Protein AF-A0A6M8WAL2-F1 (afdb_monomer_lite)

Secondary structure (DSSP, 8-state):
-EEEPTTS-EEEGGGTTTTT--PPPPSS--SS-EEEEPPPPBPGGGGG---BTTB---HHHHHTTB-HHHHHHHHHHHHHTTPEEEESSGGGTHHHHHHHHHHHHHHHHHHH--TT-EEEEE-STTSS---SHHHHHHHHHHHHHHHHHTTPEEEE---HHHHHTT--HHHHHHHHHHHHHHS-S-EEEEEE-TTT-GGGTT-S-TTHHHHHHHH-TTTEEEEEEESS-HHHHHHHHHHHHTTT-EEEE--TTTHHHHHS-EEEEEEEETTEEEEEEE--EEEESHHHHTHHHHHHH------

Sequence (303 aa):
MPFTLPDGSTVDLAAGAVWSSRSVLPAGDPVRLVYAAAHIVMAESYRGVVHAPAHPGSPDEIAKHIDWDRTMRFREHLIAHGFGIAEAMDTAQRYEIGWPIARELIERCGRLSPPMGFVAGAGTDQLAAVTSSSDIVDAMAEQCAVIRAAGGWPMLLAQPWLSVNQHDAETYVDVYTRVIRQAEGPLFIHWLGPMFLPALEGYFPGDSFERIMAFDPGKVRGCKLSMLDAELERRIRRDLASREQIMLTGDDFHFGSLMEGEATGTTMIDGRAAAVGDLSHGLLGVFDGIAVPAARARGPRRG

Foldseek 3Di:
DWDQAQVRDTDDPVVVVLVPDDDDQADDDFLFQAAAEAEWDFAPVCPPPPADPVRNDDLVVRVVGTPVVVSLVLCVVLLSLVHAYAACDVNHVNVRNADVVSLVRLLSSLVVVRVSAYEYEQFQRPDPDDDDLVSGLVRSQVVLVSNVVSVHEYEYEDYLVCQLVPHDLVSLLVSLVSNLVRHAAQYEYEDADCVSPVSCVCPNPDCSVVSSCPVCCVRHQEYEYHPLDLVVQLVVLASSLVSNHAYAYANPPCQVVQQPFDFPDWDAGPNDIHGRDSHHHHYYNVCSVSVSSVSRNSHHDPD

Radius of gyration: 19.12 Å; chains: 1; bounding box: 42×52×43 Å

Structure (mmCIF, N/CA/C/O backbone):
data_AF-A0A6M8WAL2-F1
#
_entry.id   AF-A0A6M8WAL2-F1
#
loop_
_atom_site.group_PDB
_atom_site.id
_atom_site.type_symbol
_atom_site.label_atom_id
_atom_site.label_alt_id
_atom_site.label_comp_id
_atom_site.label_asym_id
_atom_site.label_entity_id
_atom_site.label_seq_id
_atom_site.pdbx_PDB_ins_code
_atom_site.Cartn_x
_atom_site.Cartn_y
_atom_site.Cartn_z
_atom_site.occupancy
_atom_site.B_iso_or_equiv
_atom_site.auth_seq_id
_atom_site.auth_comp_id
_atom_site.auth_asym_id
_atom_site.auth_atom_id
_atom_site.pdbx_PDB_model_num
ATOM 1 N N . MET A 1 1 ? 13.101 -28.570 17.974 1.00 56.31 1 MET A N 1
ATOM 2 C CA . MET A 1 1 ? 11.942 -28.911 18.828 1.00 56.31 1 MET A CA 1
ATOM 3 C C . MET A 1 1 ? 10.710 -28.852 17.947 1.00 56.31 1 MET A C 1
ATOM 5 O O . MET A 1 1 ? 10.587 -27.872 17.220 1.00 56.31 1 MET A O 1
ATOM 9 N N . PRO A 1 2 ? 9.857 -29.884 17.955 1.00 67.44 2 PRO A N 1
ATOM 10 C CA . PRO A 1 2 ? 8.646 -29.898 17.147 1.00 67.44 2 PRO A CA 1
ATOM 11 C C . PRO A 1 2 ? 7.624 -28.881 17.688 1.00 67.44 2 PRO A C 1
ATOM 13 O O . PRO A 1 2 ? 7.325 -28.873 18.880 1.00 67.44 2 PRO A O 1
ATOM 16 N N . PHE A 1 3 ? 7.107 -28.014 16.817 1.00 68.31 3 PHE A N 1
ATOM 17 C CA . PHE A 1 3 ? 6.054 -27.037 17.114 1.00 68.31 3 PHE A CA 1
ATOM 18 C C . PHE A 1 3 ? 4.701 -27.585 16.676 1.00 68.31 3 PHE A C 1
ATOM 20 O O . PHE A 1 3 ? 4.590 -28.125 15.580 1.00 68.31 3 PHE A O 1
ATOM 27 N N . THR A 1 4 ? 3.667 -27.436 17.502 1.00 73.44 4 THR A N 1
ATOM 28 C CA . THR A 1 4 ? 2.304 -27.846 17.127 1.00 73.44 4 THR A CA 1
ATOM 29 C C . THR A 1 4 ? 1.568 -26.663 16.507 1.00 73.44 4 THR A C 1
ATOM 31 O O . THR A 1 4 ? 1.432 -25.618 17.142 1.00 73.44 4 THR A O 1
ATOM 34 N N . LEU A 1 5 ? 1.122 -26.823 15.264 1.00 66.12 5 LEU A N 1
ATOM 35 C CA . LEU A 1 5 ? 0.339 -25.845 14.519 1.00 66.12 5 LEU A CA 1
ATOM 36 C C . LEU A 1 5 ? -1.130 -25.829 14.982 1.00 66.12 5 LEU A C 1
ATOM 38 O O . LEU A 1 5 ? -1.589 -26.774 15.629 1.00 66.12 5 LEU A O 1
ATOM 42 N N . PRO A 1 6 ? -1.904 -24.777 14.648 1.00 57.34 6 PRO A N 1
ATOM 43 C CA . PRO A 1 6 ? -3.311 -24.685 15.042 1.00 57.34 6 PRO A CA 1
ATOM 44 C C . PRO A 1 6 ? -4.220 -25.801 14.503 1.00 57.34 6 PRO A C 1
ATOM 46 O O . PRO A 1 6 ? -5.278 -26.036 15.077 1.00 57.34 6 PRO A O 1
ATOM 49 N N . ASP A 1 7 ? -3.826 -26.481 13.424 1.00 60.66 7 ASP A N 1
ATOM 50 C CA . ASP A 1 7 ? -4.522 -27.650 12.867 1.00 60.66 7 ASP A CA 1
ATOM 51 C C . ASP A 1 7 ? -4.158 -28.973 13.578 1.00 60.66 7 ASP A C 1
ATOM 53 O O . ASP A 1 7 ? -4.627 -30.042 13.190 1.00 60.66 7 ASP A O 1
ATOM 57 N N . GLY A 1 8 ? -3.320 -28.914 14.620 1.00 66.75 8 GLY A N 1
ATOM 58 C CA . GLY A 1 8 ? -2.831 -30.068 15.374 1.00 66.75 8 GLY A CA 1
ATOM 59 C C . GLY A 1 8 ? -1.641 -30.783 14.729 1.00 66.75 8 GLY A C 1
ATOM 60 O O . GLY A 1 8 ? -1.085 -31.699 15.338 1.00 66.75 8 GLY A O 1
ATOM 61 N N . SER A 1 9 ? -1.209 -30.376 13.532 1.00 68.25 9 SER A N 1
ATOM 62 C CA . SER A 1 9 ? -0.015 -30.934 12.900 1.00 68.25 9 SER A CA 1
ATOM 63 C C . SER A 1 9 ? 1.256 -30.471 13.614 1.00 68.25 9 SER A C 1
ATOM 65 O O . SER A 1 9 ? 1.308 -29.397 14.213 1.00 68.25 9 SER A O 1
ATOM 67 N N . THR A 1 10 ? 2.301 -31.298 13.590 1.00 67.88 10 THR A N 1
ATOM 68 C CA . THR A 1 10 ? 3.583 -30.978 14.229 1.00 67.88 10 THR A CA 1
ATOM 69 C C . THR A 1 10 ? 4.649 -30.694 13.179 1.00 67.88 10 THR A C 1
ATOM 71 O O . THR A 1 10 ? 4.837 -31.462 12.238 1.00 67.88 10 THR A O 1
ATOM 74 N N . VAL A 1 11 ? 5.363 -29.586 13.347 1.00 66.31 11 VAL A N 1
ATOM 75 C CA . VAL A 1 11 ? 6.418 -29.124 12.448 1.00 66.31 11 VAL A CA 1
ATOM 76 C C . VAL A 1 11 ? 7.753 -29.165 13.172 1.00 66.31 11 VAL A C 1
ATOM 78 O O . VAL A 1 11 ? 7.943 -28.479 14.173 1.00 66.31 11 VAL A O 1
ATOM 81 N N . ASP A 1 12 ? 8.704 -29.928 12.639 1.00 67.31 12 ASP A N 1
ATOM 82 C CA . ASP A 1 12 ? 10.098 -29.845 13.067 1.00 67.31 12 ASP A CA 1
ATOM 83 C C . ASP A 1 12 ? 10.868 -28.867 12.175 1.00 67.31 12 ASP A C 1
ATOM 85 O O . ASP A 1 12 ? 11.162 -29.148 11.009 1.00 67.31 12 ASP A O 1
ATOM 89 N N . LEU A 1 13 ? 11.200 -27.705 12.742 1.00 61.06 13 LEU A N 1
ATOM 90 C CA . LEU A 1 13 ? 11.969 -26.667 12.056 1.00 61.06 13 LEU A CA 1
ATOM 91 C C . LEU A 1 13 ? 13.379 -27.146 11.668 1.00 61.06 13 LEU A C 1
ATOM 93 O O . LEU A 1 13 ? 13.933 -26.645 10.693 1.00 61.06 13 LEU A O 1
ATOM 97 N N . ALA A 1 14 ? 13.944 -28.133 12.375 1.00 59.72 14 ALA A N 1
ATOM 98 C CA . ALA A 1 14 ? 15.280 -28.659 12.084 1.00 59.72 14 ALA A CA 1
ATOM 99 C C . ALA A 1 14 ? 15.316 -29.573 10.846 1.00 59.72 14 ALA A C 1
ATOM 101 O O . ALA A 1 14 ? 16.370 -29.744 10.239 1.00 59.72 14 ALA A O 1
ATOM 102 N N . ALA A 1 15 ? 14.173 -30.140 10.448 1.00 58.19 15 ALA A N 1
ATOM 103 C CA . ALA A 1 15 ? 14.087 -31.101 9.349 1.00 58.19 15 ALA A CA 1
ATOM 104 C C . ALA A 1 15 ? 13.765 -30.457 7.985 1.00 58.19 15 ALA A C 1
ATOM 106 O O . ALA A 1 15 ? 13.621 -31.167 6.992 1.00 58.19 15 ALA A O 1
ATOM 107 N N . GLY A 1 16 ? 13.576 -29.130 7.919 1.00 53.22 16 GLY A N 1
ATOM 108 C CA . GLY A 1 16 ? 13.172 -28.429 6.689 1.00 53.22 16 GLY A CA 1
ATOM 109 C C . GLY A 1 16 ? 11.767 -28.793 6.176 1.00 53.22 16 GLY A C 1
ATOM 110 O O . GLY A 1 16 ? 11.359 -28.339 5.108 1.00 53.22 16 GLY A O 1
ATOM 111 N N . ALA A 1 17 ? 10.997 -29.574 6.942 1.00 54.62 17 ALA A N 1
ATOM 112 C CA . ALA A 1 17 ? 9.702 -30.144 6.557 1.00 54.62 17 ALA A CA 1
ATOM 113 C C . ALA A 1 17 ? 8.594 -29.099 6.304 1.00 54.62 17 ALA A C 1
ATOM 115 O O . ALA A 1 17 ? 7.537 -29.412 5.750 1.00 54.62 17 ALA A O 1
ATOM 116 N N . VAL A 1 18 ? 8.819 -27.842 6.698 1.00 54.81 18 VAL A N 1
ATOM 117 C CA . VAL A 1 18 ? 7.867 -26.745 6.464 1.00 54.81 18 VAL A CA 1
ATOM 118 C C . VAL A 1 18 ? 7.781 -26.355 4.990 1.00 54.81 18 VAL A C 1
ATOM 120 O O . VAL A 1 18 ? 6.745 -25.870 4.552 1.00 54.81 18 VAL A O 1
ATOM 123 N N . TRP A 1 19 ? 8.842 -26.606 4.219 1.00 52.16 19 TRP A N 1
ATOM 124 C CA . TRP A 1 19 ? 8.962 -26.166 2.827 1.00 52.16 19 TRP A CA 1
ATOM 125 C C . TRP A 1 19 ? 8.425 -27.179 1.807 1.00 52.16 19 TRP A C 1
ATOM 127 O O . TRP A 1 19 ? 8.185 -26.815 0.660 1.00 52.16 19 TRP A O 1
ATOM 137 N N . SER A 1 20 ? 8.243 -28.448 2.192 1.00 48.44 20 SER A N 1
ATOM 138 C CA . SER A 1 20 ? 8.079 -29.560 1.242 1.00 48.44 20 SER A CA 1
ATOM 139 C C . SER A 1 20 ? 6.672 -30.152 1.133 1.00 48.44 20 SER A C 1
ATOM 141 O O . SER A 1 20 ? 6.436 -30.943 0.220 1.00 48.44 20 SER A O 1
ATOM 143 N N . SER A 1 21 ? 5.718 -29.791 2.000 1.00 47.91 21 SER A N 1
ATOM 144 C CA . SER A 1 21 ? 4.347 -30.329 1.908 1.00 47.91 21 SER A CA 1
ATOM 145 C C . SER A 1 21 ? 3.313 -29.306 1.421 1.00 47.91 21 SER A C 1
ATOM 147 O O . SER A 1 21 ? 3.231 -28.177 1.903 1.00 47.91 21 SER A O 1
ATOM 149 N N . ARG A 1 22 ? 2.484 -29.716 0.454 1.00 46.69 22 ARG A N 1
ATOM 150 C CA . ARG A 1 22 ? 1.235 -29.021 0.120 1.00 46.69 22 ARG A CA 1
ATOM 151 C C . ARG A 1 22 ? 0.294 -29.181 1.313 1.00 46.69 22 ARG A C 1
ATOM 153 O O . ARG A 1 22 ? -0.212 -30.276 1.540 1.00 46.69 22 ARG A O 1
ATOM 160 N N . SER A 1 23 ? 0.116 -28.133 2.108 1.00 52.41 23 SER A N 1
ATOM 161 C CA . SER A 1 23 ? -0.846 -28.151 3.210 1.00 52.41 23 SER A CA 1
ATOM 162 C C . SER A 1 23 ? -2.261 -27.994 2.667 1.00 52.41 23 SER A C 1
ATOM 164 O O . SER A 1 23 ? -2.519 -27.126 1.835 1.00 52.41 23 SER A O 1
ATOM 166 N N . VAL A 1 24 ? -3.184 -28.808 3.174 1.00 53.44 24 VAL A N 1
ATOM 167 C CA . VAL A 1 24 ? -4.613 -28.493 3.124 1.00 53.44 24 VAL A CA 1
ATOM 168 C C . VAL A 1 24 ? -4.798 -27.277 4.028 1.00 53.44 24 VAL A C 1
ATOM 170 O O . VAL A 1 24 ? -4.471 -27.350 5.210 1.00 53.44 24 VAL A O 1
ATOM 173 N N . LEU A 1 25 ? -5.231 -26.143 3.471 1.00 54.59 25 LEU A N 1
ATOM 174 C CA . LEU A 1 25 ? -5.531 -24.964 4.283 1.00 54.59 25 LEU A CA 1
ATOM 175 C C . LEU A 1 25 ? -6.631 -25.331 5.294 1.00 54.59 25 LEU A C 1
ATOM 177 O O . LEU A 1 25 ? -7.598 -25.997 4.906 1.00 54.59 25 LEU A O 1
ATOM 181 N N . PRO A 1 26 ? -6.505 -24.942 6.573 1.00 52.78 26 PRO A N 1
ATOM 182 C CA . PRO A 1 26 ? -7.540 -25.221 7.557 1.00 52.78 26 PRO A CA 1
ATOM 183 C C . PRO A 1 26 ? -8.881 -24.613 7.125 1.00 52.78 26 PRO A C 1
ATOM 185 O O . PRO A 1 26 ? -8.939 -23.504 6.598 1.00 52.78 26 PRO A O 1
ATOM 188 N N . ALA A 1 27 ? -9.966 -25.361 7.335 1.00 46.62 27 ALA A N 1
ATOM 189 C CA . ALA A 1 27 ? -11.308 -24.942 6.944 1.00 46.62 27 ALA A CA 1
ATOM 190 C C . ALA A 1 27 ? -11.842 -23.815 7.852 1.00 46.62 27 ALA A C 1
ATOM 192 O O . ALA A 1 27 ? -11.761 -23.911 9.077 1.00 46.62 27 ALA A O 1
ATOM 193 N N . GLY A 1 28 ? -12.437 -22.783 7.245 1.00 51.75 28 GLY A N 1
ATOM 194 C CA . GLY A 1 28 ? -13.114 -21.669 7.921 1.00 51.75 28 GLY A CA 1
ATOM 195 C C . GLY A 1 28 ? -12.685 -20.298 7.390 1.00 51.75 28 GLY A C 1
ATOM 196 O O . GLY A 1 28 ? -11.583 -20.150 6.865 1.00 51.75 28 GLY A O 1
ATOM 197 N N . ASP A 1 29 ? -13.545 -19.287 7.535 1.00 53.56 29 ASP A N 1
ATOM 198 C CA . ASP A 1 29 ? -13.201 -17.917 7.145 1.00 53.56 29 ASP A CA 1
ATOM 199 C C . ASP A 1 29 ? -12.140 -17.350 8.103 1.00 53.56 29 ASP A C 1
ATOM 201 O O . ASP A 1 29 ? -12.375 -17.280 9.320 1.00 53.56 29 ASP A O 1
ATOM 205 N N . PRO A 1 30 ? -10.962 -16.935 7.608 1.00 57.47 30 PRO A N 1
ATOM 206 C CA . PRO A 1 30 ? -9.944 -16.355 8.465 1.00 57.47 30 PRO A CA 1
ATOM 207 C C . PRO A 1 30 ? -10.435 -15.005 8.996 1.00 57.47 30 PRO A C 1
ATOM 209 O O . PRO A 1 30 ? -10.700 -14.080 8.237 1.00 57.47 30 PRO A O 1
ATOM 212 N N . VAL A 1 31 ? -10.473 -14.842 10.321 1.00 69.50 31 VAL A N 1
ATOM 213 C CA . VAL A 1 31 ? -10.830 -13.550 10.953 1.00 69.50 31 VAL A CA 1
ATOM 214 C C . VAL A 1 31 ? -9.735 -12.487 10.750 1.00 69.50 31 VAL A C 1
ATOM 216 O O . VAL A 1 31 ? -9.904 -11.316 11.093 1.00 69.50 31 VAL A O 1
ATOM 219 N N . ARG A 1 32 ? -8.579 -12.897 10.210 1.00 86.25 32 ARG A N 1
ATOM 220 C CA . ARG A 1 32 ? -7.463 -12.033 9.834 1.00 86.25 32 ARG A CA 1
ATOM 221 C C . ARG A 1 32 ? -7.381 -11.933 8.318 1.00 86.25 32 ARG A C 1
ATOM 223 O O . ARG A 1 32 ? -7.039 -12.907 7.648 1.00 86.25 32 ARG A O 1
ATOM 230 N N . LEU A 1 33 ? -7.593 -10.730 7.805 1.00 92.81 33 LEU A N 1
ATOM 231 C CA . LEU A 1 33 ? -7.066 -10.314 6.509 1.00 92.81 33 LEU A CA 1
ATOM 232 C C . LEU A 1 33 ? -5.532 -10.389 6.529 1.00 92.81 33 LEU A C 1
ATOM 234 O O . LEU A 1 33 ? -4.902 -9.855 7.445 1.00 92.81 33 LEU A O 1
ATOM 238 N N . VAL A 1 34 ? -4.952 -11.098 5.563 1.00 94.44 34 VAL A N 1
ATOM 239 C CA . VAL A 1 34 ? -3.503 -11.287 5.446 1.00 94.44 34 VAL A CA 1
ATOM 240 C C . VAL A 1 34 ? -3.118 -11.197 3.977 1.00 94.44 34 VAL A C 1
ATOM 242 O O . VAL A 1 34 ? -3.470 -12.068 3.182 1.00 94.44 34 VAL A O 1
ATOM 245 N N . TYR A 1 35 ? -2.394 -10.142 3.634 1.00 97.19 35 TYR A N 1
ATOM 246 C CA . TYR A 1 35 ? -1.947 -9.838 2.286 1.00 97.19 35 TYR A CA 1
ATOM 247 C C . TYR A 1 35 ? -0.433 -10.036 2.178 1.00 97.19 35 TYR A C 1
ATOM 249 O O . TYR A 1 35 ? 0.322 -9.583 3.041 1.00 97.19 35 TYR A O 1
ATOM 257 N N . ALA A 1 36 ? 0.012 -10.701 1.118 1.00 97.81 36 ALA A N 1
ATOM 258 C CA . ALA A 1 36 ? 1.426 -10.798 0.774 1.00 97.81 36 ALA A CA 1
ATOM 259 C C . ALA A 1 36 ? 1.769 -9.708 -0.249 1.00 97.81 36 ALA A C 1
ATOM 261 O O . ALA A 1 36 ? 1.118 -9.620 -1.294 1.00 97.81 36 ALA A O 1
ATOM 262 N N . ALA A 1 37 ? 2.758 -8.865 0.054 1.00 97.12 37 ALA A N 1
ATOM 263 C CA . ALA A 1 37 ? 3.276 -7.896 -0.908 1.00 97.12 37 ALA A CA 1
ATOM 264 C C . ALA A 1 37 ? 4.182 -8.618 -1.905 1.00 97.12 37 ALA A C 1
ATOM 266 O O . ALA A 1 37 ? 5.202 -9.161 -1.503 1.00 97.12 37 ALA A O 1
ATOM 267 N N . ALA A 1 38 ? 3.778 -8.671 -3.174 1.00 96.94 38 ALA A N 1
ATOM 268 C CA . ALA A 1 38 ? 4.399 -9.551 -4.163 1.00 96.94 38 ALA A CA 1
ATOM 269 C C . ALA A 1 38 ? 5.461 -8.834 -5.011 1.00 96.94 38 ALA A C 1
ATOM 271 O O . ALA A 1 38 ? 5.208 -7.761 -5.560 1.00 96.94 38 ALA A O 1
ATOM 272 N N . HIS A 1 39 ? 6.621 -9.465 -5.186 1.00 97.56 39 HIS A N 1
ATOM 273 C CA . HIS A 1 39 ? 7.696 -9.023 -6.073 1.00 97.56 39 HIS A CA 1
ATOM 274 C C . HIS A 1 39 ? 7.328 -9.152 -7.561 1.00 97.56 39 HIS A C 1
ATOM 276 O O . HIS A 1 39 ? 6.342 -9.793 -7.933 1.00 97.56 39 HIS A O 1
ATOM 282 N N . ILE A 1 40 ? 8.141 -8.567 -8.443 1.00 97.25 40 ILE A N 1
ATOM 283 C CA . ILE A 1 40 ? 8.084 -8.798 -9.896 1.00 97.25 40 ILE A CA 1
ATOM 284 C C . ILE A 1 40 ? 9.185 -9.763 -10.331 1.00 97.25 40 ILE A C 1
ATOM 286 O O . ILE A 1 40 ? 10.296 -9.731 -9.804 1.00 97.25 40 ILE A O 1
ATOM 290 N N . VAL A 1 41 ? 8.893 -10.624 -11.305 1.00 97.12 41 VAL A N 1
ATOM 291 C CA . VAL A 1 41 ? 9.888 -11.557 -11.840 1.00 97.12 41 VAL A CA 1
ATOM 292 C C . VAL A 1 41 ? 10.475 -10.976 -13.116 1.00 97.12 41 VAL A C 1
ATOM 294 O O . VAL A 1 41 ? 9.760 -10.767 -14.094 1.00 97.12 41 VAL A O 1
ATOM 297 N N . MET A 1 42 ? 11.787 -10.757 -13.122 1.00 96.19 42 MET A N 1
ATOM 298 C CA . MET A 1 42 ? 12.506 -10.340 -14.324 1.00 96.19 42 MET A CA 1
ATOM 299 C C . MET A 1 42 ? 12.787 -11.547 -15.231 1.00 96.19 42 MET A C 1
ATOM 301 O O . MET A 1 42 ? 13.116 -12.641 -14.766 1.00 96.19 42 MET A O 1
ATOM 305 N N . ALA A 1 43 ? 12.658 -11.348 -16.538 1.00 96.56 43 ALA A N 1
ATOM 306 C CA . ALA A 1 43 ? 13.019 -12.303 -17.570 1.00 96.56 43 ALA A CA 1
ATOM 307 C C . ALA A 1 43 ? 14.544 -12.471 -17.660 1.00 96.56 43 ALA A C 1
ATOM 309 O O . ALA A 1 43 ? 15.313 -11.586 -17.288 1.00 96.56 43 ALA A O 1
ATOM 310 N N . GLU A 1 44 ? 14.994 -13.585 -18.244 1.00 94.81 44 GLU A N 1
ATOM 311 C CA . GLU A 1 44 ? 16.428 -13.878 -18.418 1.00 94.81 44 GLU A CA 1
ATOM 312 C C . GLU A 1 44 ? 17.162 -12.783 -19.213 1.00 94.81 44 GLU A C 1
ATOM 314 O O . GLU A 1 44 ? 18.339 -12.514 -18.978 1.00 94.81 44 GLU A O 1
ATOM 319 N N . SER A 1 45 ? 16.450 -12.087 -20.108 1.00 93.50 45 SER A N 1
ATOM 320 C CA . SER A 1 45 ? 16.980 -10.952 -20.872 1.00 93.50 45 SER A CA 1
ATOM 321 C C . SER A 1 45 ? 17.499 -9.811 -19.989 1.00 93.50 45 SER A C 1
ATOM 323 O O . SER A 1 45 ? 18.303 -9.011 -20.459 1.00 93.50 45 SER A O 1
ATOM 325 N N . TYR A 1 46 ? 17.087 -9.745 -18.719 1.00 93.94 46 TYR A N 1
ATOM 326 C CA . TYR A 1 46 ? 17.547 -8.742 -17.765 1.00 93.94 46 TYR A CA 1
ATOM 327 C C . TYR A 1 46 ? 18.979 -8.974 -17.262 1.00 93.94 46 TYR A C 1
ATOM 329 O O . TYR A 1 46 ? 19.631 -8.039 -16.810 1.00 93.94 46 TYR A O 1
ATOM 337 N N . ARG A 1 47 ? 19.514 -10.201 -17.352 1.00 90.88 47 ARG A N 1
ATOM 338 C CA . ARG A 1 47 ? 20.790 -10.589 -16.716 1.00 90.88 47 ARG A CA 1
ATOM 339 C C . ARG A 1 47 ? 22.009 -9.782 -17.190 1.00 90.88 47 ARG A C 1
ATOM 341 O O . ARG A 1 47 ? 23.016 -9.742 -16.489 1.00 90.88 47 ARG A O 1
ATOM 348 N N . GLY A 1 48 ? 21.932 -9.164 -18.369 1.00 86.56 48 GLY A N 1
ATOM 349 C CA . GLY A 1 48 ? 22.976 -8.299 -18.932 1.00 86.56 48 GLY A CA 1
ATOM 350 C C . GLY A 1 48 ? 22.667 -6.800 -18.882 1.00 86.56 48 GLY A C 1
ATOM 351 O O . GLY A 1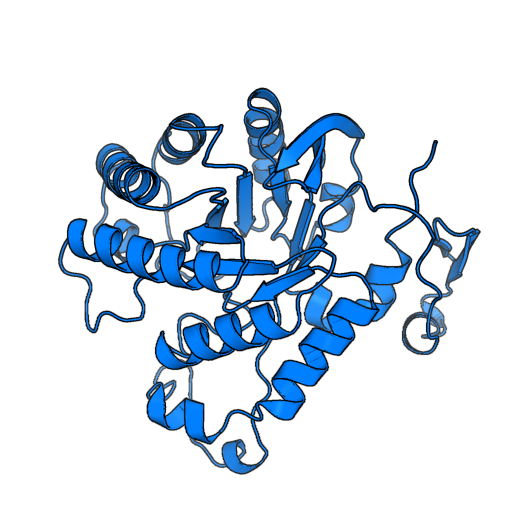 48 ? 23.433 -6.014 -19.435 1.00 86.56 48 GLY A O 1
ATOM 352 N N . VAL A 1 49 ? 21.550 -6.398 -18.273 1.00 90.81 49 VAL A N 1
ATOM 353 C CA . VAL A 1 49 ? 21.121 -4.999 -18.203 1.00 90.81 49 VAL A CA 1
ATOM 354 C C . VAL A 1 49 ? 21.823 -4.308 -17.035 1.00 90.81 49 VAL A C 1
ATOM 356 O O . VAL A 1 49 ? 21.830 -4.806 -15.911 1.00 90.81 49 VAL A O 1
ATOM 359 N N . VAL A 1 50 ? 22.425 -3.147 -17.295 1.00 88.38 50 VAL A N 1
ATOM 360 C CA . VAL A 1 50 ? 23.187 -2.383 -16.296 1.00 88.38 50 VAL A CA 1
ATOM 361 C C . VAL A 1 50 ? 22.268 -1.375 -15.606 1.00 88.38 50 VAL A C 1
ATOM 363 O O . VAL A 1 50 ? 22.383 -0.171 -15.810 1.00 88.38 50 VAL A O 1
ATOM 366 N N . HIS A 1 51 ? 21.329 -1.877 -14.806 1.00 89.75 51 HIS A N 1
ATOM 367 C CA . HIS A 1 51 ? 20.547 -1.051 -13.885 1.00 89.75 51 HIS A CA 1
ATOM 368 C C . HIS A 1 51 ? 21.157 -1.098 -12.480 1.00 89.75 51 HIS A C 1
ATOM 370 O O . HIS A 1 51 ? 21.693 -2.119 -12.046 1.00 89.75 51 HIS A O 1
ATOM 376 N N . ALA A 1 52 ? 21.072 0.014 -11.759 1.00 84.50 52 ALA A N 1
ATOM 377 C CA . ALA A 1 52 ? 21.561 0.161 -10.389 1.00 84.50 52 ALA A CA 1
ATOM 378 C C . ALA A 1 52 ? 20.635 1.104 -9.606 1.00 84.50 52 ALA A C 1
ATOM 380 O O . ALA A 1 52 ? 19.919 1.872 -10.234 1.00 84.50 52 ALA A O 1
ATOM 381 N N . PRO A 1 53 ? 20.675 1.155 -8.262 1.00 79.81 53 PRO A N 1
ATOM 382 C CA . PRO A 1 53 ? 19.827 2.081 -7.500 1.00 79.81 53 PRO A CA 1
ATOM 383 C C . PRO A 1 53 ? 19.946 3.554 -7.934 1.00 79.81 53 PRO A C 1
ATOM 385 O O . PRO A 1 53 ? 18.960 4.276 -7.955 1.00 79.81 53 PRO A O 1
ATOM 388 N N . ALA A 1 54 ? 21.141 3.996 -8.344 1.00 82.25 54 ALA A N 1
ATOM 389 C CA . ALA A 1 54 ? 21.352 5.351 -8.868 1.00 82.25 54 ALA A CA 1
ATOM 390 C C . ALA A 1 54 ? 20.875 5.542 -10.324 1.00 82.25 54 ALA A C 1
ATOM 392 O O . ALA A 1 54 ? 20.721 6.672 -10.775 1.00 82.25 54 ALA A O 1
ATOM 393 N N . HIS A 1 55 ? 20.682 4.448 -11.064 1.00 84.94 55 HIS A N 1
ATOM 394 C CA . HIS A 1 55 ? 20.277 4.421 -12.471 1.00 84.94 55 HIS A CA 1
ATOM 395 C C . HIS A 1 55 ? 19.356 3.208 -12.702 1.00 84.94 55 HIS A C 1
ATOM 397 O O . HIS A 1 55 ? 19.796 2.205 -13.272 1.00 84.94 55 HIS A O 1
ATOM 403 N N . PRO A 1 56 ? 18.110 3.238 -12.195 1.00 84.38 56 PRO A N 1
ATOM 404 C CA . PRO A 1 56 ? 17.239 2.058 -12.175 1.00 84.38 56 PRO A CA 1
ATOM 405 C C . PRO A 1 56 ? 16.706 1.654 -13.559 1.00 84.38 56 PRO A C 1
ATOM 407 O O . PRO A 1 56 ? 16.103 0.591 -13.681 1.00 84.38 56 PRO A O 1
ATOM 410 N N . GLY A 1 57 ? 16.956 2.468 -14.589 1.00 89.69 57 GLY A N 1
ATOM 411 C CA . GLY A 1 57 ? 16.326 2.363 -15.904 1.00 89.69 57 GLY A CA 1
ATOM 412 C C . GLY A 1 57 ? 14.998 3.114 -15.951 1.00 89.69 57 GLY A C 1
ATOM 413 O O . GLY A 1 57 ? 14.389 3.396 -14.921 1.00 89.69 57 GLY A O 1
ATOM 414 N N . SER A 1 58 ? 14.554 3.480 -17.150 1.00 92.12 58 SER A N 1
ATOM 415 C CA . SER A 1 58 ? 13.205 4.022 -17.343 1.00 92.12 58 SER A CA 1
ATOM 416 C C . SER A 1 58 ? 12.143 2.915 -17.224 1.00 92.12 58 SER A C 1
ATOM 418 O O . SER A 1 58 ? 12.436 1.754 -17.531 1.00 92.12 58 SER A O 1
ATOM 420 N N . PRO A 1 59 ? 10.885 3.246 -16.865 1.00 92.00 59 PRO A N 1
ATOM 421 C CA . PRO A 1 59 ? 9.780 2.283 -16.861 1.00 92.00 59 PRO A CA 1
ATOM 422 C C . PRO A 1 59 ? 9.653 1.487 -18.171 1.00 92.00 59 PRO A C 1
ATOM 424 O O . PRO A 1 59 ? 9.467 0.272 -18.142 1.00 92.00 59 PRO A O 1
ATOM 427 N N . ASP A 1 60 ? 9.843 2.136 -19.324 1.00 92.62 60 ASP A N 1
ATOM 428 C CA . ASP A 1 60 ? 9.776 1.491 -20.644 1.00 92.62 60 ASP A CA 1
ATOM 429 C C . ASP A 1 60 ? 10.929 0.508 -20.900 1.00 92.62 60 ASP A C 1
ATOM 431 O O . ASP A 1 60 ? 10.780 -0.467 -21.643 1.00 92.62 60 ASP A O 1
ATOM 435 N N . GLU A 1 61 ? 12.105 0.756 -20.323 1.00 93.50 61 GLU A N 1
ATOM 436 C CA . GLU A 1 61 ? 13.228 -0.181 -20.365 1.00 93.50 61 GLU A CA 1
ATOM 437 C C . GLU A 1 61 ? 12.969 -1.370 -19.447 1.00 93.50 61 GLU A C 1
ATOM 439 O O . GLU A 1 61 ? 13.087 -2.510 -19.892 1.00 93.50 61 GLU A O 1
ATOM 444 N N . ILE A 1 62 ? 12.536 -1.120 -18.208 1.00 94.56 62 ILE A N 1
ATOM 445 C CA . ILE A 1 62 ? 12.206 -2.163 -17.229 1.00 94.56 62 ILE A CA 1
ATOM 446 C C . ILE A 1 62 ? 11.097 -3.078 -17.770 1.00 94.56 62 ILE A C 1
ATOM 448 O O . ILE A 1 62 ? 11.226 -4.302 -17.712 1.00 94.56 62 ILE A O 1
ATOM 452 N N . ALA A 1 63 ? 10.045 -2.510 -18.370 1.00 94.69 63 ALA A N 1
ATOM 453 C CA . ALA A 1 63 ? 8.875 -3.246 -18.856 1.00 94.69 63 ALA A CA 1
ATOM 454 C C . ALA A 1 63 ? 9.223 -4.341 -19.876 1.00 94.69 63 ALA A C 1
ATOM 456 O O . ALA A 1 63 ? 8.601 -5.405 -19.878 1.00 94.69 63 ALA A O 1
ATOM 457 N N . LYS A 1 64 ? 10.248 -4.122 -20.714 1.00 94.88 64 LYS A N 1
ATOM 458 C CA . LYS A 1 64 ? 10.733 -5.100 -21.712 1.00 94.88 64 LYS A CA 1
ATOM 459 C C . LYS A 1 64 ? 11.320 -6.360 -21.080 1.00 94.88 64 LYS A C 1
ATOM 461 O O . LYS A 1 64 ? 11.469 -7.380 -21.754 1.00 94.88 64 LYS A O 1
ATOM 466 N N . HIS A 1 65 ? 11.687 -6.272 -19.808 1.00 96.00 65 HIS A N 1
ATOM 467 C CA . HIS A 1 65 ? 12.395 -7.306 -19.078 1.00 96.00 65 HIS A CA 1
ATOM 468 C C . HIS A 1 65 ? 11.553 -7.948 -17.975 1.00 96.00 65 HIS A C 1
ATOM 470 O O . HIS A 1 65 ? 12.085 -8.768 -17.239 1.00 96.00 65 HIS A O 1
ATOM 476 N N . ILE A 1 66 ? 10.260 -7.638 -17.861 1.00 97.12 66 ILE A N 1
ATOM 477 C CA . ILE A 1 66 ? 9.367 -8.315 -16.913 1.00 97.12 66 ILE A CA 1
ATOM 478 C C . ILE A 1 66 ? 8.857 -9.627 -17.527 1.00 97.12 66 ILE A C 1
ATOM 480 O O . ILE A 1 66 ? 8.256 -9.643 -18.601 1.00 97.12 66 ILE A O 1
ATOM 484 N N . ASP A 1 67 ? 9.058 -10.740 -16.819 1.00 98.12 67 ASP A N 1
ATOM 485 C CA . ASP A 1 67 ? 8.391 -12.012 -17.105 1.00 98.12 67 ASP A CA 1
ATOM 486 C C . ASP A 1 67 ? 6.994 -11.975 -16.473 1.00 98.12 67 ASP A C 1
ATOM 488 O O . ASP A 1 67 ? 6.782 -12.366 -15.319 1.00 98.12 67 ASP A O 1
ATOM 492 N N . TRP A 1 68 ? 6.034 -11.453 -17.234 1.00 97.94 68 TRP A N 1
ATOM 493 C CA . TRP A 1 68 ? 4.648 -11.302 -16.791 1.00 97.94 68 TRP A CA 1
ATOM 494 C C . TRP A 1 68 ? 4.004 -12.633 -16.408 1.00 97.94 68 TRP A C 1
ATOM 496 O O . TRP A 1 68 ? 3.251 -12.696 -15.438 1.00 97.94 68 TRP A O 1
ATOM 506 N N . ASP A 1 69 ? 4.326 -13.708 -17.121 1.00 98.06 69 ASP A N 1
ATOM 507 C CA . ASP A 1 69 ? 3.745 -15.018 -16.858 1.00 98.06 69 ASP A CA 1
ATOM 508 C C . ASP A 1 69 ? 4.233 -15.582 -15.518 1.00 98.06 69 ASP A C 1
ATOM 510 O O . ASP A 1 69 ? 3.434 -16.088 -14.730 1.00 98.06 69 ASP A O 1
ATOM 514 N N . ARG A 1 70 ? 5.536 -15.487 -15.212 1.00 98.31 70 ARG A N 1
ATOM 515 C CA . ARG A 1 70 ? 6.066 -15.876 -13.890 1.00 98.31 70 ARG A CA 1
ATOM 516 C C . ARG A 1 70 ? 5.551 -14.963 -12.789 1.00 98.31 70 ARG A C 1
ATOM 518 O O . ARG A 1 70 ? 5.174 -15.462 -11.732 1.00 98.31 70 ARG A O 1
ATOM 525 N N . THR A 1 71 ? 5.501 -13.663 -13.057 1.00 98.50 71 THR A N 1
ATOM 526 C CA . THR A 1 71 ? 4.970 -12.650 -12.141 1.00 98.50 71 THR A CA 1
ATOM 527 C C . THR A 1 71 ? 3.539 -13.001 -11.725 1.00 98.50 71 THR A C 1
ATOM 529 O O . THR A 1 71 ? 3.258 -13.066 -10.527 1.00 98.50 71 THR A O 1
ATOM 532 N N . MET A 1 72 ? 2.654 -13.334 -12.673 1.00 98.38 72 MET A N 1
ATOM 533 C CA . MET A 1 72 ? 1.270 -13.709 -12.359 1.00 98.38 72 MET A CA 1
ATOM 534 C C . MET A 1 72 ? 1.142 -15.105 -11.744 1.00 98.38 72 MET A C 1
ATOM 536 O O . MET A 1 72 ? 0.400 -15.254 -10.774 1.00 98.38 72 MET A O 1
ATOM 540 N N . ARG A 1 73 ? 1.918 -16.102 -12.199 1.00 98.19 73 ARG A N 1
ATOM 541 C CA . ARG A 1 73 ? 1.962 -17.427 -11.546 1.00 98.19 73 ARG A CA 1
ATOM 542 C C . ARG A 1 73 ? 2.358 -17.341 -10.074 1.00 98.19 73 ARG A C 1
ATOM 544 O O . ARG A 1 73 ? 1.911 -18.150 -9.265 1.00 98.19 73 ARG A O 1
ATOM 551 N N . PHE A 1 74 ? 3.191 -16.368 -9.711 1.00 97.88 74 PHE A N 1
ATOM 552 C CA . PHE A 1 74 ? 3.544 -16.144 -8.317 1.00 97.88 74 PHE A CA 1
ATOM 553 C C . PHE A 1 74 ? 2.368 -15.587 -7.493 1.00 97.88 74 PHE A C 1
ATOM 555 O O . PHE A 1 74 ? 2.141 -16.047 -6.376 1.00 97.88 74 PHE A O 1
ATOM 562 N N . ARG A 1 75 ? 1.537 -14.690 -8.053 1.00 98.25 75 ARG A N 1
ATOM 563 C CA . ARG A 1 75 ? 0.283 -14.264 -7.391 1.00 98.25 75 ARG A CA 1
ATOM 564 C C . ARG A 1 75 ? -0.660 -15.450 -7.208 1.00 98.25 75 ARG A C 1
ATOM 566 O O . ARG A 1 75 ? -1.186 -15.640 -6.118 1.00 98.25 75 ARG A O 1
ATOM 573 N N . GLU A 1 76 ? -0.830 -16.285 -8.233 1.00 97.50 76 GLU A N 1
ATOM 574 C CA . GLU A 1 76 ? -1.634 -17.512 -8.137 1.00 97.50 76 GLU A CA 1
ATOM 575 C C . GLU A 1 76 ? -1.109 -18.455 -7.045 1.00 97.50 76 GLU A C 1
ATOM 577 O O . GLU A 1 76 ? -1.897 -19.034 -6.299 1.00 97.50 76 GLU A O 1
ATOM 582 N N . HIS A 1 77 ? 0.216 -18.574 -6.899 1.00 95.12 77 HIS A N 1
ATOM 583 C CA . HIS A 1 77 ? 0.837 -19.336 -5.817 1.00 95.12 77 HIS A CA 1
ATOM 584 C C . HIS A 1 77 ? 0.464 -18.781 -4.435 1.00 95.12 77 HIS A C 1
ATOM 586 O O . HIS A 1 77 ? 0.053 -19.556 -3.571 1.00 95.12 77 HIS A O 1
ATOM 592 N N . LEU A 1 78 ? 0.559 -17.467 -4.222 1.00 95.00 78 LEU A N 1
ATOM 593 C CA . LEU A 1 78 ? 0.162 -16.824 -2.963 1.00 95.00 78 LEU A CA 1
ATOM 594 C C . LEU A 1 78 ? -1.339 -17.013 -2.676 1.00 95.00 78 LEU A C 1
ATOM 596 O O . LEU A 1 78 ? -1.721 -17.382 -1.564 1.00 95.00 78 LEU A O 1
ATOM 600 N N . ILE A 1 79 ? -2.186 -16.852 -3.696 1.00 94.88 79 ILE A N 1
ATOM 601 C CA . ILE A 1 79 ? -3.639 -17.061 -3.605 1.00 94.88 79 ILE A CA 1
ATOM 602 C C . ILE A 1 79 ? -3.966 -18.512 -3.238 1.00 94.88 79 ILE A C 1
ATOM 604 O O . ILE A 1 79 ? -4.801 -18.752 -2.367 1.00 94.88 79 ILE A O 1
ATOM 608 N N . ALA A 1 80 ? -3.279 -19.488 -3.839 1.00 91.38 80 ALA A N 1
ATOM 609 C CA . ALA A 1 80 ? -3.448 -20.906 -3.519 1.00 91.38 80 ALA A CA 1
ATOM 610 C C . ALA A 1 80 ? -3.064 -21.243 -2.065 1.00 91.38 80 ALA A C 1
ATOM 612 O O . ALA A 1 80 ? -3.524 -22.249 -1.528 1.00 91.38 80 ALA A O 1
ATOM 613 N N . HIS A 1 81 ? -2.261 -20.392 -1.418 1.00 89.50 81 HIS A N 1
ATOM 614 C CA . HIS A 1 81 ? -1.917 -20.466 0.005 1.00 89.50 81 HIS A CA 1
ATOM 615 C C . HIS A 1 81 ? -2.823 -19.588 0.892 1.00 89.50 81 HIS A C 1
ATOM 617 O O . HIS A 1 81 ? -2.572 -19.427 2.085 1.00 89.50 81 HIS A O 1
ATOM 623 N N . GLY A 1 82 ? -3.910 -19.051 0.331 1.00 88.81 82 GLY A N 1
ATOM 624 C CA . GLY A 1 82 ? -4.961 -18.340 1.055 1.00 88.81 82 GLY A CA 1
ATOM 625 C C . GLY A 1 82 ? -4.654 -16.876 1.362 1.00 88.81 82 GLY A C 1
ATOM 626 O O . GLY A 1 82 ? -5.387 -16.264 2.143 1.00 88.81 82 GLY A O 1
ATOM 627 N N . PHE A 1 83 ? -3.587 -16.303 0.805 1.00 93.50 83 PHE A N 1
ATOM 628 C CA . PHE A 1 83 ? -3.275 -14.884 0.973 1.00 93.50 83 PHE A CA 1
ATOM 629 C C . PHE A 1 83 ? -4.131 -14.009 0.056 1.00 93.50 83 PHE A C 1
ATOM 631 O O . PHE A 1 83 ? -4.469 -14.390 -1.066 1.00 93.50 83 PHE A O 1
ATOM 638 N N . GLY A 1 84 ? -4.437 -12.802 0.524 1.00 96.62 84 GLY A N 1
ATOM 639 C CA . GLY A 1 84 ? -4.706 -11.694 -0.381 1.00 96.62 84 GLY A CA 1
ATOM 640 C C . GLY A 1 84 ? -3.404 -11.185 -0.992 1.00 96.62 84 GLY A C 1
ATOM 641 O O . GLY A 1 84 ? -2.311 -11.494 -0.512 1.00 96.62 84 GLY A O 1
ATOM 642 N N . ILE A 1 85 ? -3.507 -10.372 -2.035 1.00 98.44 85 ILE A N 1
ATOM 643 C CA . ILE A 1 85 ? -2.331 -9.759 -2.661 1.00 98.44 85 ILE A CA 1
ATOM 644 C C . ILE A 1 85 ? -2.221 -8.299 -2.227 1.00 98.44 85 ILE A C 1
ATOM 646 O O . ILE A 1 85 ? -3.222 -7.590 -2.176 1.00 98.44 85 ILE A O 1
ATOM 650 N N . ALA A 1 86 ? -1.017 -7.843 -1.902 1.00 98.44 86 ALA A N 1
ATOM 651 C CA . ALA A 1 86 ? -0.702 -6.424 -1.853 1.00 98.44 86 ALA A CA 1
ATOM 652 C C . ALA A 1 86 ? 0.129 -6.075 -3.093 1.00 98.44 86 ALA A C 1
ATOM 654 O O . ALA A 1 86 ? 1.322 -6.360 -3.169 1.00 98.44 86 ALA A O 1
ATOM 655 N N . GLU A 1 87 ? -0.542 -5.539 -4.106 1.00 98.38 87 GLU A N 1
ATOM 656 C CA . GLU A 1 87 ? -0.003 -5.352 -5.450 1.00 98.38 87 GLU A CA 1
ATOM 657 C C . GLU A 1 87 ? 0.618 -3.961 -5.618 1.00 98.38 87 GLU A C 1
ATOM 659 O O . GLU A 1 87 ? 0.149 -2.986 -5.028 1.00 98.38 87 GLU A O 1
ATOM 664 N N . ALA A 1 88 ? 1.665 -3.861 -6.442 1.00 96.88 88 ALA A N 1
ATOM 665 C CA . ALA A 1 88 ? 2.341 -2.593 -6.741 1.00 96.88 88 ALA A CA 1
ATOM 666 C C . ALA A 1 88 ? 2.728 -1.780 -5.478 1.00 96.88 88 ALA A C 1
ATOM 668 O O . ALA A 1 88 ? 2.562 -0.558 -5.431 1.00 96.88 88 ALA A O 1
ATOM 669 N N . MET A 1 89 ? 3.218 -2.483 -4.453 1.00 96.38 89 MET A N 1
ATOM 670 C CA . MET A 1 89 ? 3.778 -1.936 -3.207 1.00 96.38 89 MET A CA 1
ATOM 671 C C . MET A 1 89 ? 5.315 -1.874 -3.283 1.00 96.38 89 MET A C 1
ATOM 673 O O . MET A 1 89 ? 5.898 -2.327 -4.265 1.00 96.38 89 MET A O 1
ATOM 677 N N . ASP A 1 90 ? 5.996 -1.394 -2.238 1.00 91.88 90 ASP A N 1
ATOM 678 C CA . ASP A 1 90 ? 7.470 -1.289 -2.191 1.00 91.88 90 ASP A CA 1
ATOM 679 C C . ASP A 1 90 ? 8.200 -2.597 -2.539 1.00 91.88 90 ASP A C 1
ATOM 681 O O . ASP A 1 90 ? 9.231 -2.569 -3.201 1.00 91.88 90 ASP A O 1
ATOM 685 N N . THR A 1 91 ? 7.649 -3.760 -2.166 1.00 91.25 91 THR A N 1
ATOM 686 C CA . THR A 1 91 ? 8.212 -5.083 -2.509 1.00 91.25 91 THR A CA 1
ATOM 687 C C . THR A 1 91 ? 8.251 -5.343 -4.021 1.00 91.25 91 THR A C 1
ATOM 689 O O . THR A 1 91 ? 9.118 -6.068 -4.501 1.00 91.25 91 THR A O 1
ATOM 692 N N . ALA A 1 92 ? 7.354 -4.716 -4.785 1.00 92.19 92 ALA A N 1
ATOM 693 C CA . ALA A 1 92 ? 7.367 -4.711 -6.247 1.00 92.19 92 ALA A CA 1
ATOM 694 C C . ALA A 1 92 ? 8.284 -3.619 -6.832 1.00 92.19 92 ALA A C 1
ATOM 696 O O . ALA A 1 92 ? 8.269 -3.419 -8.042 1.00 92.19 92 ALA A O 1
ATOM 697 N N . GLN A 1 93 ? 9.058 -2.916 -5.995 1.00 91.56 93 GLN A N 1
ATOM 698 C CA . GLN A 1 93 ? 9.895 -1.770 -6.363 1.00 91.56 93 GLN A CA 1
ATOM 699 C C . GLN A 1 93 ? 9.067 -0.608 -6.921 1.00 91.56 93 GLN A C 1
ATOM 701 O O . GLN A 1 93 ? 9.324 -0.074 -8.001 1.00 91.56 93 GLN A O 1
ATOM 706 N N . ARG A 1 94 ? 7.994 -0.250 -6.202 1.00 92.69 94 ARG A N 1
ATOM 707 C CA . ARG A 1 94 ? 7.001 0.714 -6.687 1.00 92.69 94 ARG A CA 1
ATOM 708 C C . ARG A 1 94 ? 7.600 2.071 -7.078 1.00 92.69 94 ARG A C 1
ATOM 710 O O . ARG A 1 94 ? 7.115 2.691 -8.020 1.00 92.69 94 ARG A O 1
ATOM 717 N N . TYR A 1 95 ? 8.645 2.516 -6.389 1.00 85.69 95 TYR A N 1
ATOM 718 C CA . TYR A 1 95 ? 9.288 3.803 -6.656 1.00 85.69 95 TYR A CA 1
ATOM 719 C C . TYR A 1 95 ? 10.236 3.771 -7.868 1.00 85.69 95 TYR A C 1
ATOM 721 O O . TYR A 1 95 ? 10.696 4.821 -8.308 1.00 85.69 95 TYR A O 1
ATOM 729 N N . GLU A 1 96 ? 10.495 2.592 -8.437 1.00 89.25 96 GLU A N 1
ATOM 730 C CA . GLU A 1 96 ? 11.407 2.383 -9.561 1.00 89.25 96 GLU A CA 1
ATOM 731 C C . GLU A 1 96 ? 10.684 1.943 -10.842 1.00 89.25 96 GLU A C 1
ATOM 733 O O . GLU A 1 96 ? 11.083 2.329 -11.938 1.00 89.25 96 GLU A O 1
ATOM 738 N N . ILE A 1 97 ? 9.615 1.149 -10.729 1.00 92.81 97 ILE A N 1
ATOM 739 C CA . ILE A 1 97 ? 8.930 0.562 -11.896 1.00 92.81 97 ILE A CA 1
ATOM 740 C C . ILE A 1 97 ? 8.033 1.555 -12.648 1.00 92.81 97 ILE A C 1
ATOM 742 O O . ILE A 1 97 ? 7.734 1.347 -13.821 1.00 92.81 97 ILE A O 1
ATOM 746 N N . GLY A 1 98 ? 7.588 2.624 -11.984 1.00 94.19 98 GLY A N 1
ATOM 747 C CA . GLY A 1 98 ? 6.688 3.631 -12.545 1.00 94.19 98 GLY A CA 1
ATOM 748 C C . GLY A 1 98 ? 5.243 3.167 -12.784 1.00 94.19 98 GLY A C 1
ATOM 749 O O . GLY A 1 98 ? 4.908 1.975 -12.789 1.00 94.19 98 GLY A O 1
ATOM 750 N N . TRP A 1 99 ? 4.372 4.150 -13.031 1.00 97.06 99 TRP A N 1
ATOM 751 C CA . TRP A 1 99 ? 2.926 3.931 -13.083 1.00 97.06 99 TRP A CA 1
ATOM 752 C C . TRP A 1 99 ? 2.444 2.958 -14.174 1.00 97.06 99 TRP A C 1
ATOM 754 O O . TRP A 1 99 ? 1.581 2.136 -13.866 1.00 97.06 99 TRP A O 1
ATOM 764 N N . PRO A 1 100 ? 2.964 2.962 -15.421 1.00 96.88 100 PRO A N 1
ATOM 765 C CA . PRO A 1 100 ? 2.472 2.047 -16.455 1.00 96.88 100 PRO A CA 1
ATOM 766 C C . PRO A 1 100 ? 2.597 0.566 -16.069 1.00 96.88 100 PRO A C 1
ATOM 768 O O . PRO A 1 100 ? 1.664 -0.208 -16.286 1.00 96.88 100 PRO A O 1
ATOM 771 N N . ILE A 1 101 ? 3.714 0.178 -15.443 1.00 98.06 101 ILE A N 1
ATOM 772 C CA . ILE A 1 101 ? 3.928 -1.192 -14.959 1.00 98.06 101 ILE A CA 1
ATOM 773 C C . ILE A 1 101 ? 3.031 -1.471 -13.747 1.00 98.06 101 ILE A C 1
ATOM 775 O O . ILE A 1 101 ? 2.371 -2.510 -13.703 1.00 98.06 101 ILE A O 1
ATOM 779 N N . ALA A 1 102 ? 2.974 -0.548 -12.780 1.00 98.38 102 ALA A N 1
ATOM 780 C CA . ALA A 1 102 ? 2.129 -0.683 -11.592 1.00 98.38 102 ALA A CA 1
ATOM 781 C C . ALA A 1 102 ? 0.648 -0.877 -11.957 1.00 98.38 102 ALA A C 1
ATOM 783 O O . ALA A 1 102 ? -0.015 -1.768 -11.425 1.00 98.38 102 ALA A O 1
ATOM 784 N N . ARG A 1 103 ? 0.143 -0.097 -12.917 1.00 98.56 103 ARG A N 1
ATOM 785 C CA . ARG A 1 103 ? -1.215 -0.219 -13.450 1.00 98.56 103 ARG A CA 1
ATOM 786 C C . ARG A 1 103 ? -1.467 -1.589 -14.077 1.00 98.56 103 ARG A C 1
ATOM 788 O O . ARG A 1 103 ? -2.479 -2.211 -13.765 1.00 98.56 103 ARG A O 1
ATOM 795 N N . GLU A 1 104 ? -0.560 -2.078 -14.921 1.00 98.44 104 GLU A N 1
ATOM 796 C CA . GLU A 1 104 ? -0.695 -3.398 -15.551 1.00 98.44 104 GLU A CA 1
ATOM 797 C C . GLU A 1 104 ? -0.704 -4.525 -14.500 1.00 98.44 104 GLU A C 1
ATOM 799 O O . GLU A 1 104 ? -1.517 -5.447 -14.589 1.00 98.44 104 GLU A O 1
ATOM 804 N N . LEU A 1 105 ? 0.135 -4.432 -13.458 1.00 98.56 105 LEU A N 1
ATOM 805 C CA . LEU A 1 105 ? 0.110 -5.357 -12.316 1.00 98.56 105 LEU A CA 1
ATOM 806 C C . LEU A 1 105 ? -1.256 -5.348 -11.615 1.00 98.56 105 LEU A C 1
ATOM 808 O O . LEU A 1 105 ? -1.835 -6.411 -11.393 1.00 98.56 105 LEU A O 1
ATOM 812 N N . ILE A 1 106 ? -1.792 -4.161 -11.312 1.00 98.75 106 ILE A N 1
ATOM 813 C CA . ILE A 1 106 ? -3.095 -3.976 -10.653 1.00 98.75 106 ILE A CA 1
ATOM 814 C C . ILE A 1 106 ? -4.226 -4.580 -11.492 1.00 98.75 106 ILE A C 1
ATOM 816 O O . ILE A 1 106 ? -5.026 -5.369 -10.986 1.00 98.75 106 ILE A O 1
ATOM 820 N N . GLU A 1 107 ? -4.280 -4.259 -12.785 1.00 98.75 107 GLU A N 1
ATOM 821 C CA . GLU A 1 107 ? -5.319 -4.756 -13.688 1.00 98.75 107 GLU A CA 1
ATOM 822 C C . GLU A 1 107 ? -5.238 -6.279 -13.881 1.00 98.75 107 GLU A C 1
ATOM 824 O O . GLU A 1 107 ? -6.267 -6.952 -13.978 1.00 98.75 107 GLU A O 1
ATOM 829 N N . ARG A 1 108 ? -4.032 -6.860 -13.932 1.00 98.62 108 ARG A N 1
ATOM 830 C CA . ARG A 1 108 ? -3.855 -8.320 -13.992 1.00 98.62 108 ARG A CA 1
ATOM 831 C C . ARG A 1 108 ? -4.232 -8.998 -12.679 1.00 98.62 108 ARG A C 1
ATOM 833 O O . ARG A 1 108 ? -4.876 -10.044 -12.713 1.00 98.62 108 ARG A O 1
ATOM 840 N N . CYS A 1 109 ? -3.875 -8.408 -11.541 1.00 98.56 109 CYS A N 1
ATOM 841 C CA . CYS A 1 109 ? -4.238 -8.917 -10.221 1.00 98.56 109 CYS A CA 1
ATOM 842 C C . CYS A 1 109 ? -5.763 -8.933 -10.029 1.00 98.56 109 CYS A C 1
ATOM 844 O O . CYS A 1 109 ? -6.320 -9.941 -9.595 1.00 98.56 109 CYS A O 1
ATOM 846 N N . GLY A 1 110 ? -6.460 -7.883 -10.480 1.00 98.31 110 GLY A N 1
ATOM 847 C CA . GLY A 1 110 ? -7.925 -7.836 -10.495 1.00 98.31 110 GLY A CA 1
ATOM 848 C C . GLY A 1 110 ? -8.564 -8.985 -11.285 1.00 98.31 110 GLY A C 1
ATOM 849 O O . GLY A 1 110 ? -9.512 -9.619 -10.815 1.00 98.31 110 GLY A O 1
ATOM 850 N N . ARG A 1 111 ? -7.993 -9.346 -12.444 1.00 98.56 111 ARG A N 1
ATOM 851 C CA . ARG A 1 111 ? -8.465 -10.485 -13.259 1.00 98.56 111 ARG A CA 1
ATOM 852 C C . ARG A 1 111 ? -8.304 -11.841 -12.569 1.00 98.56 111 ARG A C 1
ATOM 854 O O . ARG A 1 111 ? -9.060 -12.750 -12.892 1.00 98.56 111 ARG A O 1
ATOM 861 N N . LEU A 1 112 ? -7.369 -11.980 -11.624 1.00 97.88 112 LEU A N 1
ATOM 862 C CA . LEU A 1 112 ? -7.247 -13.196 -10.810 1.00 97.88 112 LEU A CA 1
ATOM 863 C C . LEU A 1 112 ? -8.369 -13.325 -9.774 1.00 97.88 112 LEU A C 1
ATOM 865 O O . LEU A 1 112 ? -8.631 -14.432 -9.313 1.00 97.88 112 LEU A O 1
ATOM 869 N N . SER A 1 113 ? -9.022 -12.213 -9.408 1.00 95.94 113 SER A N 1
ATOM 870 C CA . SER A 1 113 ? -10.117 -12.176 -8.428 1.00 95.94 113 SER A CA 1
ATOM 871 C C . SER A 1 113 ? -9.795 -12.963 -7.143 1.00 95.94 113 SER A C 1
ATOM 873 O O . SER A 1 113 ? -10.520 -13.898 -6.791 1.00 95.94 113 SER A O 1
ATOM 875 N N . PRO A 1 114 ? -8.694 -12.622 -6.437 1.00 94.50 114 PRO A N 1
ATOM 876 C CA . PRO A 1 114 ? -8.281 -13.330 -5.228 1.00 94.50 114 PRO A CA 1
ATOM 877 C C . PRO A 1 114 ? -9.434 -13.395 -4.210 1.00 94.50 114 PRO A C 1
ATOM 879 O O . PRO A 1 114 ? -10.017 -12.350 -3.914 1.00 94.50 114 PRO A O 1
ATOM 882 N N . PRO A 1 115 ? -9.755 -14.563 -3.615 1.00 92.50 115 PRO A N 1
ATOM 883 C CA . PRO A 1 115 ? -10.879 -14.693 -2.679 1.00 92.50 115 PRO A CA 1
ATOM 884 C C . PRO A 1 115 ? -10.789 -13.768 -1.455 1.00 92.50 115 PRO A C 1
ATOM 886 O O . PRO A 1 115 ? -11.795 -13.232 -1.000 1.00 92.50 115 PRO A O 1
ATOM 889 N N . MET A 1 116 ? -9.574 -13.529 -0.946 1.00 91.44 116 MET A N 1
ATOM 890 C CA . MET A 1 116 ? -9.316 -12.571 0.141 1.00 91.44 116 MET A CA 1
ATOM 891 C C . MET A 1 116 ? -9.367 -11.104 -0.320 1.00 91.44 116 MET A C 1
ATOM 893 O O . MET A 1 116 ? -9.367 -10.189 0.500 1.00 91.44 116 MET A O 1
ATOM 897 N N . GLY A 1 117 ? -9.406 -10.879 -1.632 1.00 95.81 117 GLY A N 1
ATOM 898 C CA . GLY A 1 117 ? -9.200 -9.593 -2.272 1.00 95.81 117 GLY A CA 1
ATOM 899 C C . GLY A 1 117 ? -7.734 -9.211 -2.410 1.00 95.81 117 GLY A C 1
ATOM 900 O O . GLY A 1 117 ? -6.821 -9.972 -2.076 1.00 95.81 117 GLY A O 1
ATOM 901 N N . PHE A 1 118 ? -7.520 -7.998 -2.905 1.00 98.19 118 PHE A N 1
ATOM 902 C CA . PHE A 1 118 ? -6.203 -7.390 -2.963 1.00 98.19 118 PHE A CA 1
ATOM 903 C C . PHE A 1 118 ? -6.254 -5.916 -2.560 1.00 98.19 118 PHE A C 1
ATOM 905 O O . PHE A 1 118 ? -7.284 -5.246 -2.671 1.00 98.19 118 PHE A O 1
ATOM 912 N N . VAL A 1 119 ? -5.118 -5.440 -2.075 1.00 98.56 119 VAL A N 1
ATOM 913 C CA . VAL A 1 119 ? -4.817 -4.041 -1.778 1.00 98.56 119 VAL A CA 1
ATOM 914 C C . VAL A 1 119 ? -3.780 -3.589 -2.801 1.00 98.56 119 VAL A C 1
ATOM 916 O O . VAL A 1 119 ? -2.934 -4.390 -3.188 1.00 98.56 119 VAL A O 1
ATOM 919 N N . ALA A 1 120 ? -3.818 -2.338 -3.247 1.00 98.62 120 ALA A N 1
ATOM 920 C CA . ALA A 1 120 ? -2.800 -1.816 -4.156 1.00 98.62 120 ALA A CA 1
ATOM 921 C C . ALA A 1 120 ? -2.396 -0.385 -3.812 1.00 98.62 120 ALA A C 1
ATOM 923 O O . ALA A 1 120 ? -3.215 0.395 -3.330 1.00 98.62 120 ALA A O 1
ATOM 924 N N . GLY A 1 121 ? -1.132 -0.047 -4.061 1.00 98.19 121 GLY A N 1
ATOM 925 C CA . GLY A 1 121 ? -0.596 1.283 -3.783 1.00 98.19 121 GLY A CA 1
ATOM 926 C C . GLY A 1 121 ? -1.134 2.353 -4.737 1.00 98.19 121 GLY A C 1
ATOM 927 O O . GLY A 1 121 ? -1.116 2.160 -5.950 1.00 98.19 121 GLY A O 1
ATOM 928 N N . ALA A 1 122 ? -1.553 3.496 -4.204 1.00 98.38 122 ALA A N 1
ATOM 929 C CA . ALA A 1 122 ? -1.855 4.715 -4.946 1.00 98.38 122 ALA A CA 1
ATOM 930 C C . ALA A 1 122 ? -0.824 5.791 -4.581 1.00 98.38 122 ALA A C 1
ATOM 932 O O . ALA A 1 122 ? -0.708 6.170 -3.415 1.00 98.38 122 ALA A O 1
ATOM 933 N N . GLY A 1 123 ? -0.065 6.257 -5.567 1.00 97.25 123 GLY A N 1
ATOM 934 C CA . GLY A 1 123 ? 0.985 7.258 -5.423 1.00 97.25 123 GLY A CA 1
ATOM 935 C C . GLY A 1 123 ? 0.871 8.358 -6.475 1.00 97.25 123 GLY A C 1
ATOM 936 O O . GLY A 1 123 ? -0.227 8.761 -6.849 1.00 97.25 123 GLY A O 1
ATOM 937 N N . THR A 1 124 ? 2.023 8.853 -6.921 1.00 97.44 124 THR A N 1
ATOM 938 C CA . THR A 1 124 ? 2.157 10.001 -7.838 1.00 97.44 124 THR A CA 1
ATOM 939 C C . THR A 1 124 ? 3.136 9.726 -8.985 1.00 97.44 124 THR A C 1
ATOM 941 O O . THR A 1 124 ? 3.537 10.630 -9.712 1.00 97.44 124 THR A O 1
ATOM 944 N N . ASP A 1 125 ? 3.516 8.460 -9.171 1.00 94.44 125 ASP A N 1
ATOM 945 C CA . ASP A 1 125 ? 4.542 7.969 -10.096 1.00 94.44 125 ASP A CA 1
ATOM 946 C C . ASP A 1 125 ? 4.169 8.063 -11.588 1.00 94.44 125 ASP A C 1
ATOM 948 O O . ASP A 1 125 ? 4.963 7.679 -12.447 1.00 94.44 125 ASP A O 1
ATOM 952 N N . GLN A 1 126 ? 2.988 8.594 -11.924 1.00 95.88 126 GLN A N 1
ATOM 953 C CA . GLN A 1 126 ? 2.657 9.011 -13.291 1.00 95.88 126 GLN A CA 1
ATOM 954 C C . GLN A 1 126 ? 3.167 10.415 -13.634 1.00 95.88 126 GLN A C 1
ATOM 956 O O . GLN A 1 126 ? 3.226 10.783 -14.807 1.00 95.88 126 GLN A O 1
ATOM 961 N N . LEU A 1 127 ? 3.497 11.219 -12.622 1.00 96.12 127 LEU A N 1
ATOM 962 C CA . LEU A 1 127 ? 3.957 12.585 -12.806 1.00 96.12 127 LEU A CA 1
ATOM 963 C C . LEU A 1 127 ? 5.470 12.598 -13.018 1.00 96.12 127 LEU A C 1
ATOM 965 O O . LEU A 1 127 ? 6.220 11.980 -12.269 1.00 96.12 127 LEU A O 1
ATOM 969 N N . ALA A 1 128 ? 5.936 13.371 -14.001 1.00 92.50 128 ALA A N 1
ATOM 970 C CA . ALA A 1 128 ? 7.371 13.598 -14.187 1.00 92.50 128 ALA A CA 1
ATOM 971 C C . ALA A 1 128 ? 7.990 14.370 -13.005 1.00 92.50 128 ALA A C 1
ATOM 973 O O . ALA A 1 128 ? 9.161 14.185 -12.681 1.00 92.50 128 ALA A O 1
ATOM 974 N N . ALA A 1 129 ? 7.202 15.243 -12.375 1.00 94.25 129 ALA A N 1
ATOM 975 C CA . ALA A 1 129 ? 7.545 15.940 -11.146 1.00 94.25 129 ALA A CA 1
ATOM 976 C C . ALA A 1 129 ? 6.268 16.355 -10.407 1.00 94.25 129 ALA A C 1
ATOM 978 O O . ALA A 1 129 ? 5.270 16.707 -11.035 1.00 94.25 129 ALA A O 1
ATOM 979 N N . VAL A 1 130 ? 6.332 16.364 -9.077 1.00 96.50 130 VAL A N 1
ATOM 980 C CA . VAL A 1 130 ? 5.304 16.958 -8.215 1.00 96.50 130 VAL A CA 1
ATOM 981 C C . VAL A 1 130 ? 5.705 18.401 -7.925 1.00 96.50 130 VAL A C 1
ATOM 983 O O . VAL A 1 130 ? 6.782 18.655 -7.382 1.00 96.50 130 VAL A O 1
ATOM 986 N N . THR A 1 131 ? 4.849 19.351 -8.288 1.00 95.44 131 THR A N 1
ATOM 987 C CA . THR A 1 131 ? 5.101 20.794 -8.135 1.00 95.44 131 THR A CA 1
ATOM 988 C C . THR A 1 131 ? 4.139 21.468 -7.164 1.00 95.44 131 THR A C 1
ATOM 990 O O . THR A 1 131 ? 4.425 22.560 -6.673 1.00 95.44 131 THR A O 1
ATOM 993 N N . SER A 1 132 ? 3.017 20.818 -6.853 1.00 96.69 132 SER A N 1
ATOM 994 C CA . SER A 1 132 ? 2.003 21.334 -5.942 1.00 96.69 132 SER A CA 1
ATOM 995 C C . SER A 1 132 ? 1.314 20.222 -5.145 1.00 96.69 132 SER A C 1
ATOM 997 O O . SER A 1 132 ? 1.330 19.052 -5.527 1.00 96.69 132 SER A O 1
ATOM 999 N N . SER A 1 133 ? 0.638 20.598 -4.056 1.00 96.94 133 SER A N 1
ATOM 1000 C CA . SER A 1 133 ? -0.241 19.686 -3.314 1.00 96.94 133 SER A CA 1
ATOM 1001 C C . SER A 1 133 ? -1.411 19.179 -4.161 1.00 96.94 133 SER A C 1
ATOM 1003 O O . SER A 1 133 ? -1.858 18.052 -3.969 1.00 96.94 133 SER A O 1
ATOM 1005 N N . SER A 1 134 ? -1.901 19.981 -5.111 1.00 97.62 134 SER A N 1
ATOM 1006 C CA . SER A 1 134 ? -2.964 19.566 -6.032 1.00 97.62 134 SER A CA 1
ATOM 1007 C C . SER A 1 134 ? -2.503 18.461 -6.977 1.00 97.62 134 SER A C 1
ATOM 1009 O O . SER A 1 134 ? -3.271 17.537 -7.207 1.00 97.62 134 SER A O 1
ATOM 1011 N N . ASP A 1 135 ? -1.244 18.494 -7.427 1.00 97.94 135 ASP A N 1
ATOM 1012 C CA . ASP A 1 135 ? -0.679 17.431 -8.266 1.00 97.94 135 ASP A CA 1
ATOM 1013 C C . ASP A 1 135 ? -0.749 16.081 -7.536 1.00 97.94 135 ASP A C 1
ATOM 1015 O O . ASP A 1 135 ? -1.153 15.080 -8.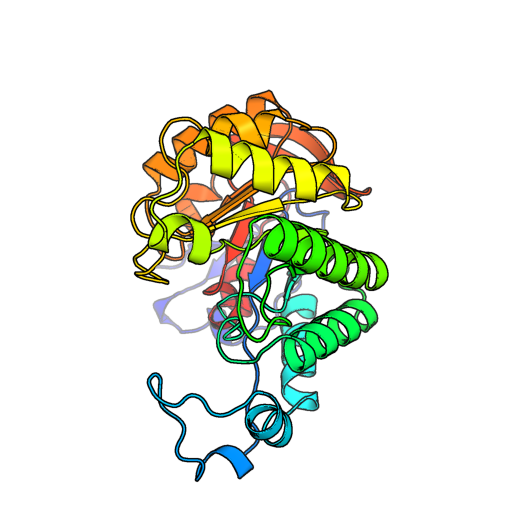120 1.00 97.94 135 ASP A O 1
ATOM 1019 N N . ILE A 1 136 ? -0.414 16.066 -6.236 1.00 98.25 136 ILE A N 1
ATOM 1020 C CA . ILE A 1 136 ? -0.512 14.870 -5.385 1.00 98.25 136 ILE A CA 1
ATOM 1021 C C . ILE A 1 136 ? -1.958 14.391 -5.301 1.00 98.25 136 ILE A C 1
ATOM 1023 O O . ILE A 1 136 ? -2.231 13.206 -5.483 1.00 98.25 136 ILE A O 1
ATOM 1027 N N . VAL A 1 137 ? -2.878 15.315 -5.011 1.00 98.56 137 VAL A N 1
ATOM 1028 C CA . VAL A 1 137 ? -4.293 14.994 -4.814 1.00 98.56 137 VAL A CA 1
ATOM 1029 C C . VAL A 1 137 ? -4.887 14.352 -6.064 1.00 98.56 137 VAL A C 1
ATOM 1031 O O . VAL A 1 137 ? -5.448 13.258 -5.978 1.00 98.56 137 VAL A O 1
ATOM 1034 N N . ASP A 1 138 ? -4.720 15.005 -7.213 1.00 98.44 138 ASP A N 1
ATOM 1035 C CA . ASP A 1 138 ? -5.325 14.576 -8.470 1.00 98.44 138 ASP A CA 1
ATOM 1036 C C . ASP A 1 138 ? -4.704 13.252 -8.949 1.00 98.44 138 ASP A C 1
ATOM 1038 O O . ASP A 1 138 ? -5.422 12.328 -9.339 1.00 98.44 138 ASP A O 1
ATOM 1042 N N . ALA A 1 139 ? -3.378 13.107 -8.832 1.00 98.50 139 ALA A N 1
ATOM 1043 C CA . ALA A 1 139 ? -2.677 11.886 -9.215 1.00 98.50 139 ALA A CA 1
ATOM 1044 C C . ALA A 1 139 ? -3.057 10.680 -8.342 1.00 98.50 139 ALA A C 1
ATOM 1046 O O . ALA A 1 139 ? -3.314 9.594 -8.869 1.00 98.50 139 ALA A O 1
ATOM 1047 N N . MET A 1 140 ? -3.136 10.851 -7.019 1.00 98.56 140 MET A N 1
ATOM 1048 C CA . MET A 1 140 ? -3.538 9.767 -6.120 1.00 98.56 140 MET A CA 1
ATOM 1049 C C . MET A 1 140 ? -5.006 9.388 -6.326 1.00 98.56 140 MET A C 1
ATOM 1051 O O . MET A 1 140 ? -5.329 8.199 -6.304 1.00 98.56 140 MET A O 1
ATOM 1055 N N . ALA A 1 141 ? -5.893 10.363 -6.557 1.00 98.56 141 ALA A N 1
ATOM 1056 C CA . ALA A 1 141 ? -7.302 10.105 -6.848 1.00 98.56 141 ALA A CA 1
ATOM 1057 C C . ALA A 1 141 ? -7.481 9.306 -8.152 1.00 98.56 141 ALA A C 1
ATOM 1059 O O . ALA A 1 141 ? -8.251 8.342 -8.172 1.00 98.56 141 ALA A O 1
ATOM 1060 N N . GLU A 1 142 ? -6.724 9.635 -9.206 1.00 98.62 142 GLU A N 1
ATOM 1061 C CA . GLU A 1 142 ? -6.699 8.872 -10.460 1.00 98.62 142 GLU A CA 1
ATOM 1062 C C . GLU A 1 142 ? -6.289 7.412 -10.219 1.00 98.62 142 GLU A C 1
ATOM 1064 O O . GLU A 1 142 ? -6.999 6.483 -10.616 1.00 98.62 142 GLU A O 1
ATOM 1069 N N . GLN A 1 143 ? -5.174 7.186 -9.519 1.00 98.75 143 GLN A N 1
ATOM 1070 C CA . GLN A 1 143 ? -4.710 5.827 -9.245 1.00 98.75 143 GLN A CA 1
ATOM 1071 C C . GLN A 1 143 ? -5.688 5.050 -8.353 1.00 98.75 143 GLN A C 1
ATOM 1073 O O . GLN A 1 143 ? -5.923 3.864 -8.592 1.00 98.75 143 GLN A O 1
ATOM 1078 N N . CYS A 1 144 ? -6.317 5.707 -7.371 1.00 98.81 144 CYS A N 1
ATOM 1079 C CA . CYS A 1 144 ? -7.380 5.101 -6.567 1.00 98.81 144 CYS A CA 1
ATOM 1080 C C . CYS A 1 144 ? -8.536 4.612 -7.445 1.00 98.81 144 CYS A C 1
ATOM 1082 O O . CYS A 1 144 ? -9.006 3.491 -7.251 1.00 98.81 144 CYS A O 1
ATOM 1084 N N . ALA A 1 145 ? -8.967 5.408 -8.429 1.00 98.75 145 ALA A N 1
ATOM 1085 C CA . ALA A 1 145 ? -10.031 5.019 -9.351 1.00 98.75 145 ALA A CA 1
ATOM 1086 C C . ALA A 1 145 ? -9.650 3.780 -10.179 1.00 98.75 145 ALA A C 1
ATOM 1088 O O . ALA A 1 145 ? -10.459 2.862 -10.310 1.00 98.75 145 ALA A O 1
ATOM 1089 N N . VAL A 1 146 ? -8.405 3.697 -10.666 1.00 98.81 146 VAL A N 1
ATOM 1090 C CA . VAL A 1 146 ? -7.899 2.504 -11.374 1.00 98.81 146 VAL A CA 1
ATOM 1091 C C . VAL A 1 146 ? -7.918 1.265 -10.474 1.00 98.81 146 VAL A C 1
ATOM 1093 O O . VAL A 1 146 ? -8.387 0.204 -10.885 1.00 98.81 146 VAL A O 1
ATOM 1096 N N . ILE A 1 147 ? -7.464 1.395 -9.227 1.00 98.81 147 ILE A N 1
ATOM 1097 C CA . ILE A 1 147 ? -7.448 0.289 -8.261 1.00 98.81 147 ILE A CA 1
ATOM 1098 C C . ILE A 1 147 ? -8.869 -0.188 -7.945 1.00 98.81 147 ILE A C 1
ATOM 1100 O O . ILE A 1 147 ? -9.123 -1.395 -7.947 1.00 98.81 147 ILE A O 1
ATOM 1104 N N . ARG A 1 148 ? -9.808 0.740 -7.711 1.00 98.38 148 ARG A N 1
ATOM 1105 C CA . ARG A 1 148 ? -11.221 0.407 -7.468 1.00 98.38 148 ARG A CA 1
ATOM 1106 C C . ARG A 1 148 ? -11.858 -0.262 -8.682 1.00 98.38 148 ARG A C 1
ATOM 1108 O O . ARG A 1 148 ? -12.534 -1.272 -8.511 1.00 98.38 148 ARG A O 1
ATOM 1115 N N . ALA A 1 149 ? -11.585 0.224 -9.893 1.00 98.44 149 ALA A N 1
ATOM 1116 C CA . ALA A 1 149 ? -12.074 -0.387 -11.130 1.00 98.44 149 ALA A CA 1
ATOM 1117 C C . ALA A 1 149 ? -11.560 -1.826 -11.328 1.00 98.44 149 ALA A C 1
ATOM 1119 O O . ALA A 1 149 ? -12.275 -2.665 -11.873 1.00 98.44 149 ALA A O 1
ATOM 1120 N N . ALA A 1 150 ? -10.355 -2.135 -10.839 1.00 98.56 150 ALA A N 1
ATOM 1121 C CA . ALA A 1 150 ? -9.804 -3.490 -10.820 1.00 98.56 150 ALA A CA 1
ATOM 1122 C C . ALA A 1 150 ? -10.322 -4.360 -9.649 1.00 98.56 150 ALA A C 1
ATOM 1124 O O . ALA A 1 150 ? -9.971 -5.536 -9.566 1.00 98.56 150 ALA A O 1
ATOM 1125 N N . GLY A 1 151 ? -11.150 -3.815 -8.748 1.00 97.75 151 GLY A N 1
ATOM 1126 C CA . GLY A 1 151 ? -11.725 -4.519 -7.594 1.00 97.75 151 GLY A CA 1
ATOM 1127 C C . GLY A 1 151 ? -10.854 -4.522 -6.329 1.00 97.75 151 GLY A C 1
ATOM 1128 O O . GLY A 1 151 ? -11.137 -5.271 -5.389 1.00 97.75 151 GLY A O 1
ATOM 1129 N N . GLY A 1 152 ? -9.792 -3.714 -6.295 1.00 98.12 152 GLY A N 1
ATOM 1130 C CA . GLY A 1 152 ? -8.864 -3.614 -5.169 1.00 98.12 152 GLY A CA 1
ATOM 1131 C C . GLY A 1 152 ? -9.259 -2.559 -4.136 1.00 98.12 152 GLY A C 1
ATOM 1132 O O . GLY A 1 152 ? -10.144 -1.728 -4.358 1.00 98.12 152 GLY A O 1
ATOM 1133 N N . TRP A 1 153 ? -8.576 -2.569 -2.991 1.00 98.56 153 TRP A N 1
ATOM 1134 C CA . TRP A 1 153 ? -8.612 -1.474 -2.015 1.00 98.56 153 TRP A CA 1
ATOM 1135 C C . TRP A 1 153 ? -7.388 -0.567 -2.191 1.00 98.56 153 TRP A C 1
ATOM 1137 O O . TRP A 1 153 ? -6.263 -1.060 -2.074 1.00 98.56 153 TRP A O 1
ATOM 1147 N N . PRO A 1 154 ? -7.570 0.737 -2.468 1.00 98.75 154 PRO A N 1
ATOM 1148 C CA . PRO A 1 154 ? -6.455 1.665 -2.562 1.00 98.75 154 PRO A CA 1
ATOM 1149 C C . PRO A 1 154 ? -5.763 1.865 -1.212 1.00 98.75 154 PRO A C 1
ATOM 1151 O O . PRO A 1 154 ? -6.402 2.122 -0.188 1.00 98.75 154 PRO A O 1
ATOM 1154 N N . MET A 1 155 ? -4.439 1.785 -1.239 1.00 98.69 155 MET A N 1
ATOM 1155 C CA . MET A 1 155 ? -3.534 2.143 -0.159 1.00 98.69 155 MET A CA 1
ATOM 1156 C C . MET A 1 155 ? -2.797 3.415 -0.564 1.00 98.69 155 MET A C 1
ATOM 1158 O O . MET A 1 155 ? -1.957 3.382 -1.459 1.00 98.69 155 MET A O 1
ATOM 1162 N N . LEU A 1 156 ? -3.109 4.532 0.081 1.00 98.69 156 LEU A N 1
ATOM 1163 C CA . LEU A 1 156 ? -2.454 5.811 -0.150 1.00 98.69 156 LEU A CA 1
ATOM 1164 C C . LEU A 1 156 ? -0.995 5.702 0.302 1.00 98.69 156 LEU A C 1
ATOM 1166 O O . LEU A 1 156 ? -0.722 5.602 1.500 1.00 98.69 156 LEU A O 1
ATOM 1170 N N . LEU A 1 157 ? -0.077 5.665 -0.663 1.00 98.00 157 LEU A N 1
ATOM 1171 C CA . LEU A 1 157 ? 1.356 5.561 -0.417 1.00 98.00 157 LEU A CA 1
ATOM 1172 C C . LEU A 1 157 ? 1.887 6.868 0.169 1.00 98.00 157 LEU A C 1
ATOM 1174 O O . LEU A 1 157 ? 1.384 7.953 -0.141 1.00 98.00 157 LEU A O 1
ATOM 1178 N N . ALA A 1 158 ? 2.948 6.764 0.967 1.00 96.69 158 ALA A N 1
ATOM 1179 C CA . ALA A 1 158 ? 3.655 7.930 1.472 1.00 96.69 158 ALA A CA 1
ATOM 1180 C C . ALA A 1 158 ? 4.205 8.782 0.313 1.00 96.69 158 ALA A C 1
ATOM 1182 O O . ALA A 1 158 ? 4.658 8.262 -0.708 1.00 96.69 158 ALA A O 1
ATOM 1183 N N . GLN A 1 159 ? 4.159 10.101 0.494 1.00 96.44 159 GLN A N 1
ATOM 1184 C CA . GLN A 1 159 ? 4.499 11.131 -0.490 1.00 96.44 159 GLN A CA 1
ATOM 1185 C C . GLN A 1 159 ? 5.760 11.894 -0.056 1.00 96.44 159 GLN A C 1
ATOM 1187 O O . GLN A 1 159 ? 5.632 12.897 0.651 1.00 96.44 159 GLN A O 1
ATOM 1192 N N . PRO A 1 160 ? 6.973 11.482 -0.483 1.00 95.38 160 PRO A N 1
ATOM 1193 C CA . PRO A 1 160 ? 8.233 12.105 -0.064 1.00 95.38 160 PRO A CA 1
ATOM 1194 C C . PRO A 1 160 ? 8.294 13.614 -0.277 1.00 95.38 160 PRO A C 1
ATOM 1196 O O . PRO A 1 160 ? 8.924 14.317 0.506 1.00 95.38 160 PRO A O 1
ATOM 1199 N N . TRP A 1 161 ? 7.592 14.127 -1.292 1.00 96.62 161 TRP A N 1
ATOM 1200 C CA . TRP A 1 161 ? 7.485 15.560 -1.555 1.00 96.62 161 TRP A CA 1
ATOM 1201 C C . TRP A 1 161 ? 7.040 16.361 -0.319 1.00 96.62 161 TRP A C 1
ATOM 1203 O O . TRP A 1 161 ? 7.557 17.453 -0.097 1.00 96.62 161 TRP A O 1
ATOM 1213 N N . LEU A 1 162 ? 6.155 15.816 0.527 1.00 97.75 162 LEU A N 1
ATOM 1214 C CA . LEU A 1 162 ? 5.702 16.502 1.742 1.00 97.75 162 LEU A CA 1
ATOM 1215 C C . LEU A 1 162 ? 6.816 16.643 2.793 1.00 97.75 162 LEU A C 1
ATOM 1217 O O . LEU A 1 162 ? 6.984 17.723 3.359 1.00 97.75 162 LEU A O 1
ATOM 1221 N N . SER A 1 163 ? 7.599 15.586 3.031 1.00 96.94 163 SER A N 1
ATOM 1222 C CA . SER A 1 163 ? 8.733 15.616 3.971 1.00 96.94 163 SER A CA 1
ATOM 1223 C C . SER A 1 163 ? 9.909 16.422 3.434 1.00 96.94 163 SER A C 1
ATOM 1225 O O . SER A 1 163 ? 10.469 17.245 4.154 1.00 96.94 163 SER A O 1
ATOM 1227 N N . VAL A 1 164 ? 10.270 16.232 2.161 1.00 96.44 164 VAL A N 1
ATOM 1228 C CA . VAL A 1 164 ? 11.411 16.914 1.529 1.00 96.44 164 VAL A CA 1
ATOM 1229 C C . VAL A 1 164 ? 11.223 18.433 1.525 1.00 96.44 164 VAL A C 1
ATOM 1231 O O . VAL A 1 164 ? 12.187 19.163 1.741 1.00 96.44 164 VAL A O 1
ATOM 1234 N N . ASN A 1 165 ? 9.988 18.913 1.346 1.00 96.88 165 ASN A N 1
ATOM 1235 C CA . ASN A 1 165 ? 9.656 20.339 1.416 1.00 96.88 165 ASN A CA 1
ATOM 1236 C C . ASN A 1 165 ? 9.309 20.824 2.838 1.00 96.88 165 ASN A C 1
ATOM 1238 O O . ASN A 1 165 ? 8.903 21.971 3.000 1.00 96.88 165 ASN A O 1
ATOM 1242 N N . GLN A 1 166 ? 9.483 19.980 3.863 1.00 96.69 166 GLN A N 1
ATOM 1243 C CA . GLN A 1 166 ? 9.286 20.325 5.278 1.00 96.69 166 GLN A CA 1
ATOM 1244 C C . GLN A 1 166 ? 7.893 20.899 5.586 1.00 96.69 166 GLN A C 1
ATOM 1246 O O . GLN A 1 166 ? 7.751 21.834 6.375 1.00 96.69 166 GLN A O 1
ATOM 1251 N N . HIS A 1 167 ? 6.857 20.347 4.952 1.00 98.00 167 HIS A N 1
ATOM 1252 C CA . HIS A 1 167 ? 5.483 20.774 5.191 1.00 98.00 167 HIS A CA 1
ATOM 1253 C C . HIS A 1 167 ? 5.007 20.429 6.609 1.00 98.00 167 HIS A C 1
ATOM 1255 O O . HIS A 1 167 ? 5.434 19.444 7.211 1.00 98.00 167 HIS A O 1
ATOM 1261 N N . ASP A 1 168 ? 4.100 21.250 7.136 1.00 98.00 168 ASP A N 1
ATOM 1262 C CA . ASP A 1 168 ? 3.553 21.124 8.485 1.00 98.00 168 ASP A CA 1
ATOM 1263 C C . ASP A 1 168 ? 2.345 20.175 8.567 1.00 98.00 168 ASP A C 1
ATOM 1265 O O . ASP A 1 168 ? 1.826 19.685 7.562 1.00 98.00 168 ASP A O 1
ATOM 1269 N N . ALA A 1 169 ? 1.874 19.923 9.792 1.00 98.50 169 ALA A N 1
ATOM 1270 C CA . ALA A 1 169 ? 0.748 19.026 10.052 1.00 98.50 169 ALA A CA 1
ATOM 1271 C C . ALA A 1 169 ? -0.535 19.443 9.310 1.00 98.50 169 ALA A C 1
ATOM 1273 O O . ALA A 1 169 ? -1.246 18.578 8.799 1.00 98.50 169 ALA A O 1
ATOM 1274 N N . GLU A 1 170 ? -0.814 20.747 9.201 1.00 98.62 170 GLU A N 1
ATOM 1275 C CA . GLU A 1 170 ? -1.990 21.253 8.482 1.00 98.62 170 GLU A CA 1
ATOM 1276 C C . GLU A 1 170 ? -1.932 20.916 6.993 1.00 98.62 170 GLU A C 1
ATOM 1278 O O . GLU A 1 170 ? -2.926 20.468 6.424 1.00 98.62 170 GLU A O 1
ATOM 1283 N N . THR A 1 171 ? -0.761 21.052 6.367 1.00 98.44 171 THR A N 1
ATOM 1284 C CA . THR A 1 171 ? -0.585 20.711 4.952 1.00 98.44 171 THR A CA 1
ATOM 1285 C C . THR A 1 171 ? -0.781 19.216 4.696 1.00 98.44 171 THR A C 1
ATOM 1287 O O . THR A 1 171 ? -1.426 18.837 3.717 1.00 98.44 171 THR A O 1
ATOM 1290 N N . TYR A 1 172 ? -0.273 18.350 5.582 1.00 98.75 172 TYR A N 1
ATOM 1291 C CA . TYR A 1 172 ? -0.514 16.905 5.491 1.00 98.75 172 TYR A CA 1
ATOM 1292 C C . TYR A 1 172 ? -2.011 16.591 5.578 1.00 98.75 172 TYR A C 1
ATOM 1294 O O . TYR A 1 172 ? -2.540 15.856 4.742 1.00 98.75 172 TYR A O 1
ATOM 1302 N N . VAL A 1 173 ? -2.707 17.172 6.559 1.00 98.88 173 VAL A N 1
ATOM 1303 C CA . VAL A 1 173 ? -4.151 16.972 6.732 1.00 98.88 173 VAL A CA 1
ATOM 1304 C C . VAL A 1 173 ? -4.922 17.485 5.510 1.00 98.88 173 VAL A C 1
ATOM 1306 O O . VAL A 1 173 ? -5.782 16.762 5.007 1.00 98.88 173 VAL A O 1
ATOM 1309 N N . ASP A 1 174 ? -4.607 18.668 4.972 1.00 98.75 174 ASP A N 1
ATOM 1310 C CA . ASP A 1 174 ? -5.254 19.193 3.756 1.00 98.75 174 ASP A CA 1
ATOM 1311 C C . ASP A 1 174 ? -5.111 18.224 2.574 1.00 98.75 174 ASP A C 1
ATOM 1313 O O . ASP A 1 174 ? -6.110 17.802 1.989 1.00 98.75 174 ASP A O 1
ATOM 1317 N N . VAL A 1 175 ? -3.882 17.801 2.266 1.00 98.69 175 VAL A N 1
ATOM 1318 C CA . VAL A 1 175 ? -3.596 16.910 1.131 1.00 98.69 175 VAL A CA 1
ATOM 1319 C C . VAL A 1 175 ? -4.361 15.597 1.249 1.00 98.69 175 VAL A C 1
ATOM 1321 O O . VAL A 1 175 ? -5.116 15.232 0.345 1.00 98.69 175 VAL A O 1
ATOM 1324 N N . TYR A 1 176 ? -4.212 14.892 2.370 1.00 98.81 176 TYR A N 1
ATOM 1325 C CA . TYR A 1 176 ? -4.833 13.580 2.531 1.00 98.81 176 TYR A CA 1
ATOM 1326 C C . TYR A 1 176 ? -6.359 13.676 2.580 1.00 98.81 176 TYR A C 1
ATOM 1328 O O . TYR A 1 176 ? -7.041 12.865 1.955 1.00 98.81 176 TYR A O 1
ATOM 1336 N N . THR A 1 177 ? -6.929 14.681 3.251 1.00 98.69 177 THR A N 1
ATOM 1337 C CA . THR A 1 177 ? -8.393 14.829 3.305 1.00 98.69 177 THR A CA 1
ATOM 1338 C C . THR A 1 177 ? -8.989 15.216 1.952 1.00 98.69 177 THR A C 1
ATOM 1340 O O . THR A 1 177 ? -10.085 14.759 1.621 1.00 98.69 177 THR A O 1
ATOM 1343 N N . ARG A 1 178 ? -8.267 15.972 1.115 1.00 98.75 178 ARG A N 1
ATOM 1344 C CA . ARG A 1 178 ? -8.660 16.231 -0.279 1.00 98.75 178 ARG A CA 1
ATOM 1345 C C . ARG A 1 178 ? -8.643 14.958 -1.128 1.00 98.75 178 ARG A C 1
ATOM 1347 O O . ARG A 1 178 ? -9.628 14.722 -1.828 1.00 98.75 178 ARG A O 1
ATOM 1354 N N . VAL A 1 179 ? -7.623 14.100 -1.002 1.00 98.69 179 VAL A N 1
ATOM 1355 C CA . VAL A 1 179 ? -7.619 12.770 -1.651 1.00 98.69 179 VAL A CA 1
ATOM 1356 C C . VAL A 1 179 ? -8.810 11.935 -1.175 1.00 98.69 179 VAL A C 1
ATOM 1358 O O . VAL A 1 179 ? -9.568 11.423 -1.994 1.00 98.69 179 VAL A O 1
ATOM 1361 N N . ILE A 1 180 ? -9.038 11.846 0.141 1.00 98.69 180 ILE A N 1
ATOM 1362 C CA . ILE A 1 180 ? -10.140 11.065 0.737 1.00 98.69 180 ILE A CA 1
ATOM 1363 C C . ILE A 1 180 ? -11.513 11.559 0.249 1.00 98.69 180 ILE A C 1
ATOM 1365 O O . ILE A 1 180 ? -12.432 10.760 0.041 1.00 98.69 180 ILE A O 1
ATOM 1369 N N . ARG A 1 181 ? -11.679 12.870 0.038 1.00 98.56 181 ARG A N 1
ATOM 1370 C CA . ARG A 1 181 ? -12.911 13.445 -0.525 1.00 98.56 181 ARG A CA 1
ATOM 1371 C C . ARG A 1 181 ? -13.133 13.036 -1.979 1.00 98.56 181 ARG A C 1
ATOM 1373 O O . ARG A 1 181 ? -14.271 12.732 -2.326 1.00 98.56 181 ARG A O 1
ATOM 1380 N N . GLN A 1 182 ? -12.084 13.037 -2.799 1.00 98.31 182 GLN A N 1
ATOM 1381 C CA . GLN A 1 182 ? -12.179 12.745 -4.232 1.00 98.31 182 GLN A CA 1
ATOM 1382 C C . GLN A 1 182 ? -12.253 11.243 -4.544 1.00 98.31 182 GLN A C 1
ATOM 1384 O O . GLN A 1 182 ? -12.964 10.849 -5.464 1.00 98.31 182 GLN A O 1
ATOM 1389 N N . ALA A 1 183 ? -11.544 10.403 -3.789 1.00 97.81 183 ALA A N 1
ATOM 1390 C CA . ALA A 1 183 ? -11.457 8.971 -4.052 1.00 97.81 183 ALA A CA 1
ATOM 1391 C C . ALA A 1 183 ? -12.660 8.181 -3.502 1.00 97.81 183 ALA A C 1
ATOM 1393 O O . ALA A 1 183 ? -13.247 8.507 -2.462 1.00 97.81 183 ALA A O 1
ATOM 1394 N N . GLU A 1 184 ? -13.004 7.087 -4.180 1.00 95.19 184 GLU A N 1
ATOM 1395 C CA . GLU A 1 184 ? -13.992 6.115 -3.707 1.00 95.19 184 GLU A CA 1
ATOM 1396 C C . GLU A 1 184 ? -13.376 5.159 -2.674 1.00 95.19 184 GLU A C 1
ATOM 1398 O O . GLU A 1 184 ? -12.262 4.666 -2.846 1.00 95.19 184 GLU A O 1
ATOM 1403 N N . GLY A 1 185 ? -14.108 4.898 -1.587 1.00 91.69 185 GLY A N 1
ATOM 1404 C CA . GLY A 1 185 ? -13.672 3.989 -0.525 1.00 91.69 185 GLY A CA 1
ATOM 1405 C C . GLY A 1 185 ? -13.963 2.506 -0.795 1.00 91.69 185 GLY A C 1
ATOM 1406 O O . GLY A 1 185 ? -14.670 2.177 -1.751 1.00 91.69 185 GLY A O 1
ATOM 1407 N N . PRO A 1 186 ? -13.480 1.609 0.089 1.00 97.75 186 PRO A N 1
ATOM 1408 C CA . PRO A 1 186 ? -12.659 1.907 1.271 1.00 97.75 186 PRO A CA 1
ATOM 1409 C C . PRO A 1 186 ? -11.207 2.268 0.914 1.00 97.75 186 PRO A C 1
ATOM 1411 O O . PRO A 1 186 ? -10.673 1.775 -0.073 1.00 97.75 186 PRO A O 1
ATOM 1414 N N . LEU A 1 187 ? -10.572 3.098 1.744 1.00 98.56 187 LEU A N 1
ATOM 1415 C CA . LEU A 1 187 ? -9.184 3.549 1.602 1.00 98.56 187 LEU A CA 1
ATOM 1416 C C . LEU A 1 187 ? -8.335 3.104 2.794 1.00 98.56 187 LEU A C 1
ATOM 1418 O O . LEU A 1 187 ? -8.830 3.005 3.920 1.00 98.56 187 LEU A O 1
ATOM 1422 N N . PHE A 1 188 ? -7.044 2.911 2.550 1.00 98.75 188 PHE A N 1
ATOM 1423 C CA . PHE A 1 188 ? -6.043 2.657 3.579 1.00 98.75 188 PHE A CA 1
ATOM 1424 C C . PHE A 1 188 ? -4.896 3.656 3.469 1.00 98.75 188 PHE A C 1
ATOM 1426 O O . PHE A 1 188 ? -4.582 4.113 2.375 1.00 98.75 188 PHE A O 1
ATOM 1433 N N . ILE A 1 189 ? -4.267 3.988 4.593 1.00 98.75 189 ILE A N 1
ATOM 1434 C CA . ILE A 1 189 ? -3.091 4.870 4.629 1.00 98.75 189 ILE A CA 1
ATOM 1435 C C . ILE A 1 189 ? -1.833 4.035 4.846 1.00 98.75 189 ILE A C 1
ATOM 1437 O O . ILE A 1 189 ? -1.804 3.192 5.740 1.00 98.75 189 ILE A O 1
ATOM 1441 N N . HIS A 1 190 ? -0.774 4.269 4.079 1.00 98.50 190 HIS A N 1
ATOM 1442 C CA . HIS A 1 190 ? 0.520 3.642 4.326 1.00 98.50 190 HIS A CA 1
ATOM 1443 C C . HIS A 1 190 ? 1.462 4.625 5.008 1.00 98.50 190 HIS A C 1
ATOM 1445 O O . HIS A 1 190 ? 1.861 5.633 4.430 1.00 98.50 190 HIS A O 1
ATOM 1451 N N . TRP A 1 191 ? 1.854 4.300 6.235 1.00 98.00 191 TRP A N 1
ATOM 1452 C CA . TRP A 1 191 ? 2.936 4.985 6.925 1.00 98.00 191 TRP A CA 1
ATOM 1453 C C . TRP A 1 191 ? 4.231 4.189 6.751 1.00 98.00 191 TRP A C 1
ATOM 1455 O O . TRP A 1 191 ? 4.489 3.216 7.464 1.00 98.00 191 TRP A O 1
ATOM 1465 N N . LEU A 1 192 ? 5.026 4.598 5.761 1.00 95.50 192 LEU A N 1
ATOM 1466 C CA . LEU A 1 192 ? 6.353 4.059 5.472 1.00 95.50 192 LEU A CA 1
ATOM 1467 C C . LEU A 1 192 ? 7.427 4.888 6.184 1.00 95.50 192 LEU A C 1
ATOM 1469 O O 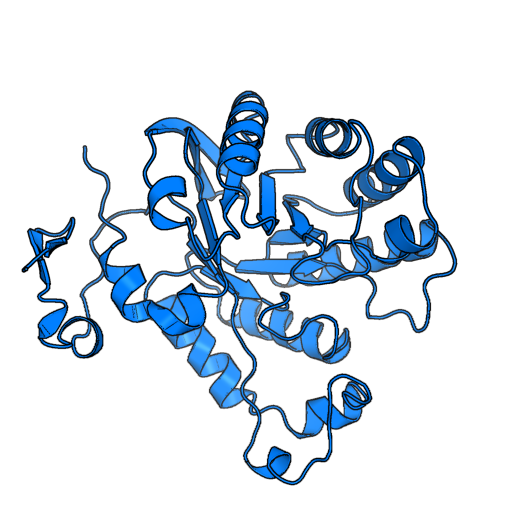. LEU A 1 192 ? 7.420 6.114 6.090 1.00 95.50 192 LEU A O 1
ATOM 1473 N N . GLY A 1 193 ? 8.331 4.228 6.904 1.00 94.38 193 GLY A N 1
ATOM 1474 C CA . GLY A 1 193 ? 9.389 4.901 7.649 1.00 94.38 193 GLY A CA 1
ATOM 1475 C C . GLY A 1 193 ? 10.695 5.118 6.872 1.00 94.38 193 GLY A C 1
ATOM 1476 O O . GLY A 1 193 ? 10.929 4.503 5.824 1.00 94.38 193 GLY A O 1
ATOM 1477 N N . PRO A 1 194 ? 11.604 5.944 7.422 1.00 94.56 194 PRO A N 1
ATOM 1478 C CA . PRO A 1 194 ? 12.863 6.323 6.775 1.00 94.56 194 PRO A CA 1
ATOM 1479 C C . PRO A 1 194 ? 13.871 5.176 6.610 1.00 94.56 194 PRO A C 1
ATOM 1481 O O . PRO A 1 194 ? 14.773 5.268 5.782 1.00 94.56 194 PRO A O 1
ATOM 1484 N N . MET A 1 195 ? 13.707 4.068 7.343 1.00 92.00 195 MET A N 1
ATOM 1485 C CA . MET A 1 195 ? 14.509 2.850 7.160 1.00 92.00 195 MET A CA 1
ATOM 1486 C C . MET A 1 195 ? 14.273 2.170 5.804 1.00 92.00 195 MET A C 1
ATOM 1488 O O . MET A 1 195 ? 15.142 1.434 5.342 1.00 92.00 195 MET A O 1
ATOM 1492 N N . PHE A 1 196 ? 13.118 2.419 5.175 1.00 90.44 196 PHE A N 1
ATOM 1493 C CA . PHE A 1 196 ? 12.802 1.948 3.826 1.00 90.44 196 PHE A CA 1
ATOM 1494 C C . PHE A 1 196 ? 13.049 3.033 2.777 1.00 90.44 196 PHE A C 1
ATOM 1496 O O . PHE A 1 196 ? 13.585 2.743 1.711 1.00 90.44 196 PHE A O 1
ATOM 1503 N N . LEU A 1 197 ? 12.689 4.285 3.082 1.00 91.56 197 LEU A N 1
ATOM 1504 C CA . LEU A 1 197 ? 12.891 5.417 2.181 1.00 91.56 197 LEU A CA 1
ATOM 1505 C C . LEU A 1 197 ? 13.350 6.658 2.965 1.00 91.56 197 LEU A C 1
ATOM 1507 O O . LEU A 1 197 ? 12.508 7.351 3.535 1.00 91.56 197 LEU A O 1
ATOM 1511 N N . PRO A 1 198 ? 14.656 7.000 2.963 1.00 93.94 198 PRO A N 1
ATOM 1512 C CA . PRO A 1 198 ? 15.208 8.080 3.794 1.00 93.94 198 PRO A CA 1
ATOM 1513 C C . PRO A 1 198 ? 14.548 9.454 3.608 1.00 93.94 198 PRO A C 1
ATOM 1515 O O . PRO A 1 198 ? 14.547 10.275 4.519 1.00 93.94 198 PRO A O 1
ATOM 1518 N N . ALA A 1 199 ? 13.948 9.710 2.442 1.00 94.44 199 ALA A N 1
ATOM 1519 C CA . ALA A 1 199 ? 13.214 10.944 2.161 1.00 94.44 199 ALA A CA 1
ATOM 1520 C C . ALA A 1 199 ? 11.920 11.113 2.992 1.00 94.44 199 ALA A C 1
ATOM 1522 O O . ALA A 1 199 ? 11.310 12.178 2.951 1.00 94.44 199 ALA A O 1
ATOM 1523 N N . LEU A 1 200 ? 11.502 10.080 3.732 1.00 96.69 200 LEU A N 1
ATOM 1524 C CA . LEU A 1 200 ? 10.347 10.079 4.636 1.00 96.69 200 LEU A CA 1
ATOM 1525 C C . LEU A 1 200 ? 10.723 10.361 6.099 1.00 96.69 200 LEU A C 1
ATOM 1527 O O . LEU A 1 200 ? 9.935 10.102 7.009 1.00 96.69 200 LEU A O 1
ATOM 1531 N N . GLU A 1 201 ? 11.916 10.890 6.363 1.00 96.75 201 GLU A N 1
ATOM 1532 C CA . GLU A 1 201 ? 12.259 11.381 7.699 1.00 96.75 201 GLU A CA 1
ATOM 1533 C C . GLU A 1 201 ? 11.192 12.391 8.178 1.00 96.75 201 GLU A C 1
ATOM 1535 O O . GLU A 1 201 ? 10.788 13.296 7.438 1.00 96.75 201 GLU A O 1
ATOM 1540 N N . GLY A 1 202 ? 10.687 12.204 9.402 1.00 95.38 202 GLY A N 1
ATOM 1541 C CA . GLY A 1 202 ? 9.658 13.069 9.993 1.00 95.38 202 GLY A CA 1
ATOM 1542 C C . GLY A 1 202 ? 8.272 13.018 9.330 1.00 95.38 202 GLY A C 1
ATOM 1543 O O . GLY A 1 202 ? 7.484 13.939 9.542 1.00 95.38 202 GLY A O 1
ATOM 1544 N N . TYR A 1 203 ? 7.967 11.988 8.528 1.00 97.81 203 TYR A N 1
ATOM 1545 C CA . TYR A 1 203 ? 6.658 11.845 7.877 1.00 97.81 203 TYR A CA 1
ATOM 1546 C C . TYR A 1 203 ? 5.509 11.783 8.900 1.00 97.81 203 TYR A C 1
ATOM 1548 O O . TYR A 1 203 ? 5.639 11.116 9.926 1.00 97.81 203 TYR A O 1
ATOM 1556 N N . PHE A 1 204 ? 4.389 12.449 8.592 1.00 97.94 204 PHE A N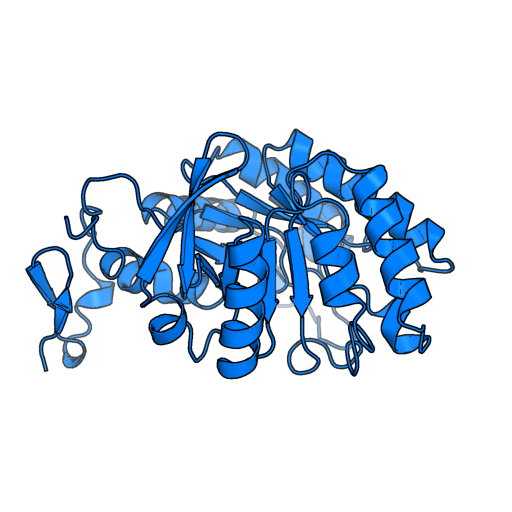 1
ATOM 1557 C CA . PHE A 1 204 ? 3.270 12.731 9.508 1.00 97.94 204 PHE A CA 1
ATOM 1558 C C . PHE A 1 204 ? 3.677 13.527 10.768 1.00 97.94 204 PHE A C 1
ATOM 1560 O O . PHE A 1 204 ? 3.660 13.000 11.881 1.00 97.94 204 PHE A O 1
ATOM 1567 N N . PRO A 1 205 ? 4.022 14.822 10.632 1.00 97.75 205 PRO A N 1
ATOM 1568 C CA . PRO A 1 205 ? 4.394 15.657 11.771 1.00 97.75 205 PRO A CA 1
ATOM 1569 C C . PRO A 1 205 ? 3.216 15.902 12.729 1.00 97.75 205 PRO A C 1
ATOM 1571 O O . PRO A 1 205 ? 2.060 16.003 12.306 1.00 97.75 205 PRO A O 1
ATOM 1574 N N . GLY A 1 206 ? 3.522 16.074 14.018 1.00 97.12 206 GLY A N 1
ATOM 1575 C CA . GLY A 1 206 ? 2.531 16.409 15.046 1.00 97.12 206 GLY A CA 1
ATOM 1576 C C . GLY A 1 206 ? 1.466 15.324 15.214 1.00 97.12 206 GLY A C 1
ATOM 1577 O O . GLY A 1 206 ? 1.803 14.157 15.365 1.00 97.12 206 GLY A O 1
ATOM 1578 N N . ASP A 1 207 ? 0.198 15.731 15.191 1.00 97.44 207 ASP A N 1
ATOM 1579 C CA . ASP A 1 207 ? -0.988 14.865 15.267 1.00 97.44 207 ASP A CA 1
ATOM 1580 C C . ASP A 1 207 ? -1.654 14.646 13.891 1.00 97.44 207 ASP A C 1
ATOM 1582 O O . ASP A 1 207 ? -2.839 14.309 13.791 1.00 97.44 207 ASP A O 1
ATOM 1586 N N . SER A 1 208 ? -0.919 14.903 12.798 1.00 98.69 208 SER A N 1
ATOM 1587 C CA . SER A 1 208 ? -1.486 14.867 11.443 1.00 98.69 208 SER A CA 1
ATOM 1588 C C . SER A 1 208 ? -2.025 13.488 11.069 1.00 98.69 208 SER A C 1
ATOM 1590 O O . SER A 1 208 ? -3.092 13.405 10.460 1.00 98.69 208 SER A O 1
ATOM 1592 N N . PHE A 1 209 ? -1.344 12.409 11.461 1.00 98.50 209 PHE A N 1
ATOM 1593 C CA . PHE A 1 209 ? -1.795 11.049 11.176 1.00 98.50 209 PHE A CA 1
ATOM 1594 C C . PHE A 1 209 ? -3.128 10.738 11.865 1.00 98.50 209 PHE A C 1
ATOM 1596 O O . PHE A 1 209 ? -4.072 10.290 11.212 1.00 98.50 209 PHE A O 1
ATOM 1603 N N . GLU A 1 210 ? -3.242 11.028 13.161 1.00 98.31 210 GLU A N 1
ATOM 1604 C CA . GLU A 1 210 ? -4.460 10.824 13.943 1.00 98.31 210 GLU A CA 1
ATOM 1605 C C . GLU A 1 210 ? -5.633 11.609 13.345 1.00 98.31 210 GLU A C 1
ATOM 1607 O O . GLU A 1 210 ? -6.727 11.066 13.168 1.00 98.31 210 GLU A O 1
ATOM 1612 N N . ARG A 1 211 ? -5.395 12.866 12.951 1.00 98.62 211 ARG A N 1
ATOM 1613 C CA . ARG A 1 211 ? -6.400 13.725 12.304 1.00 98.62 211 ARG A CA 1
ATOM 1614 C C . ARG A 1 211 ? -6.848 13.184 10.947 1.00 98.62 211 ARG A C 1
ATOM 1616 O O . ARG A 1 211 ? -8.043 13.211 10.655 1.00 98.62 211 ARG A O 1
ATOM 1623 N N . ILE A 1 212 ? -5.925 12.667 10.134 1.00 98.75 212 ILE A N 1
ATOM 1624 C CA . ILE A 1 212 ? -6.238 12.044 8.837 1.00 98.75 212 ILE A CA 1
ATOM 1625 C C . ILE A 1 212 ? -7.069 10.774 9.038 1.00 98.75 212 ILE A C 1
ATOM 1627 O O . ILE A 1 212 ? -8.097 10.602 8.382 1.00 98.75 212 ILE A O 1
ATOM 1631 N N . MET A 1 213 ? -6.674 9.905 9.971 1.00 98.62 213 MET A N 1
ATOM 1632 C CA . MET A 1 213 ? -7.4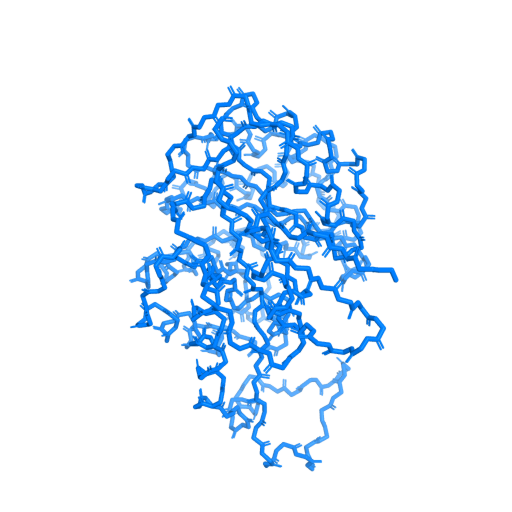05 8.671 10.267 1.00 98.62 213 MET A CA 1
ATOM 1633 C C . MET A 1 213 ? -8.801 8.944 10.847 1.00 98.62 213 MET A C 1
ATOM 1635 O O . MET A 1 213 ? -9.729 8.180 10.581 1.00 98.62 213 MET A O 1
ATOM 1639 N N . ALA A 1 214 ? -8.976 10.030 11.603 1.00 98.44 214 ALA A N 1
ATOM 1640 C CA . ALA A 1 214 ? -10.257 10.429 12.187 1.00 98.44 214 ALA A CA 1
ATOM 1641 C C . ALA A 1 214 ? -11.188 11.190 11.222 1.00 98.44 214 ALA A C 1
ATOM 1643 O O . ALA A 1 214 ? -12.362 11.371 11.543 1.00 98.44 214 ALA A O 1
ATOM 1644 N N . PHE A 1 215 ? -10.696 11.640 10.062 1.00 98.50 215 PHE A N 1
ATOM 1645 C CA . PHE A 1 215 ? -11.443 12.520 9.159 1.00 98.50 215 PHE A CA 1
ATOM 1646 C C . PHE A 1 215 ? -12.721 11.884 8.586 1.00 98.50 215 PHE A C 1
ATOM 1648 O O . PHE A 1 215 ? -13.776 12.516 8.579 1.00 98.50 215 PHE A O 1
ATOM 1655 N N . ASP A 1 216 ? -12.631 10.640 8.111 1.00 98.31 216 ASP A N 1
ATOM 1656 C CA . ASP A 1 216 ? -13.775 9.850 7.637 1.00 98.31 216 ASP A CA 1
ATOM 1657 C C . ASP A 1 216 ? -13.521 8.358 7.919 1.00 98.31 216 ASP A C 1
ATOM 1659 O O . ASP A 1 216 ? -13.082 7.628 7.027 1.00 98.31 216 ASP A O 1
ATOM 1663 N N . PRO A 1 217 ? -13.762 7.872 9.152 1.00 97.00 217 PRO A N 1
ATOM 1664 C CA . PRO A 1 217 ? -13.487 6.481 9.525 1.00 97.00 217 PRO A CA 1
ATOM 1665 C C . PRO A 1 217 ? -14.367 5.455 8.797 1.00 97.00 217 PRO A C 1
ATOM 1667 O O . PRO A 1 217 ? -14.044 4.269 8.761 1.00 97.00 217 PRO A O 1
ATOM 1670 N N . GLY A 1 218 ? -15.477 5.902 8.196 1.00 96.38 218 GLY A N 1
ATOM 1671 C CA . GLY A 1 218 ? -16.329 5.070 7.348 1.00 96.38 218 GLY A CA 1
ATOM 1672 C C . GLY A 1 218 ? -15.714 4.813 5.971 1.00 96.38 218 GLY A C 1
ATOM 1673 O O . GLY A 1 218 ? -15.953 3.756 5.382 1.00 96.38 218 GLY A O 1
ATOM 1674 N N . LYS A 1 219 ? -14.886 5.740 5.473 1.00 98.12 219 LYS A N 1
ATOM 1675 C CA . LYS A 1 219 ? -14.150 5.603 4.210 1.00 98.12 219 LYS A CA 1
ATOM 1676 C C . LYS A 1 219 ? -12.706 5.137 4.411 1.00 98.12 219 LYS A C 1
ATOM 1678 O O . LYS A 1 219 ? -12.266 4.235 3.702 1.00 98.12 219 LYS A O 1
ATOM 1683 N N . VAL A 1 220 ? -11.972 5.715 5.358 1.00 98.56 220 VAL A N 1
ATOM 1684 C CA . VAL A 1 220 ? -10.606 5.320 5.724 1.00 98.56 220 VAL A CA 1
ATOM 1685 C C . VAL A 1 220 ? -10.698 4.164 6.710 1.00 98.56 220 VAL A C 1
ATOM 1687 O O . VAL A 1 220 ? -11.052 4.356 7.867 1.00 98.56 220 VAL A O 1
ATOM 1690 N N . ARG A 1 221 ? -10.420 2.942 6.258 1.00 98.38 221 ARG A N 1
ATOM 1691 C CA . ARG A 1 221 ? -10.715 1.721 7.027 1.00 98.38 221 ARG A CA 1
ATOM 1692 C C . ARG A 1 221 ? -9.530 1.150 7.784 1.00 98.38 221 ARG A C 1
ATOM 1694 O O . ARG A 1 221 ? -9.692 0.183 8.525 1.00 98.38 221 ARG A O 1
ATOM 1701 N N . GLY A 1 222 ? -8.359 1.752 7.647 1.00 98.31 222 GLY A N 1
ATOM 1702 C CA . GLY A 1 222 ? -7.177 1.318 8.365 1.00 98.31 222 GLY A CA 1
ATOM 1703 C C . GLY A 1 222 ? -5.900 1.911 7.811 1.00 98.31 222 GLY A C 1
ATOM 1704 O O . GLY A 1 222 ? -5.914 2.724 6.885 1.00 98.31 222 GLY A O 1
ATOM 1705 N N . CYS A 1 223 ? -4.784 1.460 8.362 1.00 98.62 223 CYS A N 1
ATOM 1706 C CA . CYS A 1 223 ? -3.468 1.812 7.860 1.00 98.62 223 CYS A CA 1
ATOM 1707 C C . CYS A 1 223 ? -2.541 0.604 7.819 1.00 98.62 223 CYS A C 1
ATOM 1709 O O . CYS A 1 223 ? -2.741 -0.365 8.552 1.00 98.62 223 CYS A O 1
ATOM 1711 N N . LYS A 1 224 ? -1.497 0.700 6.998 1.00 98.62 224 LYS A N 1
ATOM 1712 C CA . LYS A 1 224 ? -0.303 -0.135 7.090 1.00 98.62 224 LYS A CA 1
ATOM 1713 C C . LYS A 1 224 ? 0.811 0.647 7.779 1.00 98.62 224 LYS A C 1
ATOM 1715 O O . LYS A 1 224 ? 1.130 1.744 7.321 1.00 98.62 224 LYS A O 1
ATOM 1720 N N . LEU A 1 225 ? 1.430 0.072 8.810 1.00 98.19 225 LEU A N 1
ATOM 1721 C CA . LEU A 1 225 ? 2.597 0.662 9.471 1.00 98.19 225 LEU A CA 1
ATOM 1722 C C . LEU A 1 225 ? 3.876 -0.105 9.112 1.00 98.19 225 LEU A C 1
ATOM 1724 O O . LEU A 1 225 ? 4.001 -1.288 9.411 1.00 98.19 225 LEU A O 1
ATOM 1728 N N . SER A 1 226 ? 4.841 0.583 8.504 1.00 96.25 226 SER A N 1
ATOM 1729 C CA . SER A 1 226 ? 6.172 0.062 8.164 1.00 96.25 226 SER A CA 1
ATOM 1730 C C . SER A 1 226 ? 7.248 0.910 8.843 1.00 96.25 226 SER A C 1
ATOM 1732 O O . SER A 1 226 ? 8.029 1.589 8.181 1.00 96.25 226 SER A O 1
ATOM 1734 N N . MET A 1 227 ? 7.252 0.884 10.179 1.00 96.12 227 MET A N 1
ATOM 1735 C CA . MET A 1 227 ? 8.198 1.624 11.033 1.00 96.12 227 MET A CA 1
ATOM 1736 C C . MET A 1 227 ? 9.167 0.717 11.803 1.00 96.12 227 MET A C 1
ATOM 1738 O O . MET A 1 227 ? 10.078 1.223 12.449 1.00 96.12 227 MET A O 1
ATOM 1742 N N . LEU A 1 228 ? 8.967 -0.607 11.752 1.00 93.44 228 LEU A N 1
ATOM 1743 C CA . LEU A 1 228 ? 9.723 -1.598 12.534 1.00 93.44 228 LEU A CA 1
ATOM 1744 C C . LEU A 1 228 ? 9.725 -1.317 14.055 1.00 93.44 228 LEU A C 1
ATOM 1746 O O . LEU A 1 228 ? 10.656 -1.685 14.771 1.00 93.44 228 LEU A O 1
ATOM 1750 N N . ASP A 1 229 ? 8.678 -0.637 14.532 1.00 96.12 229 ASP A N 1
ATOM 1751 C CA . ASP A 1 229 ? 8.454 -0.269 15.929 1.00 96.12 229 ASP A CA 1
ATOM 1752 C C . ASP A 1 229 ? 7.131 -0.887 16.399 1.00 96.12 229 ASP A C 1
ATOM 1754 O O . ASP A 1 229 ? 6.038 -0.344 16.198 1.00 96.12 229 ASP A O 1
ATOM 1758 N N . ALA A 1 230 ? 7.244 -2.049 17.041 1.00 96.56 230 ALA A N 1
ATOM 1759 C CA . ALA A 1 230 ? 6.102 -2.807 17.533 1.00 96.56 230 ALA A CA 1
ATOM 1760 C C . ALA A 1 230 ? 5.301 -2.051 18.612 1.00 96.56 230 ALA A C 1
ATOM 1762 O O . ALA A 1 230 ? 4.086 -2.227 18.712 1.00 96.56 230 ALA A O 1
ATOM 1763 N N . GLU A 1 231 ? 5.941 -1.196 19.416 1.00 96.75 231 GLU A N 1
ATOM 1764 C CA . GLU A 1 231 ? 5.241 -0.419 20.443 1.00 96.75 231 GLU A CA 1
ATOM 1765 C C . GLU A 1 231 ? 4.457 0.740 19.835 1.00 96.75 231 GLU A C 1
ATOM 1767 O O . GLU A 1 231 ? 3.335 1.016 20.271 1.00 96.75 231 GLU A O 1
ATOM 1772 N N . LEU A 1 232 ? 5.005 1.400 18.811 1.00 96.81 232 LEU A N 1
ATOM 1773 C CA . LEU A 1 232 ? 4.259 2.369 18.011 1.00 96.81 232 LEU A CA 1
ATOM 1774 C C . LEU A 1 232 ? 3.034 1.716 17.370 1.00 96.81 232 LEU A C 1
ATOM 1776 O O . LEU A 1 232 ? 1.930 2.245 17.506 1.00 96.81 232 LEU A O 1
ATOM 1780 N N . GLU A 1 233 ? 3.192 0.537 16.763 1.00 98.00 233 GLU A N 1
ATOM 1781 C CA . GLU A 1 233 ? 2.070 -0.183 16.159 1.00 98.00 233 GLU A CA 1
ATOM 1782 C C . GLU A 1 233 ? 0.978 -0.517 17.183 1.00 98.00 233 GLU A C 1
ATOM 1784 O O . GLU A 1 233 ? -0.204 -0.256 16.944 1.00 98.00 233 GLU A O 1
ATOM 1789 N N . ARG A 1 234 ? 1.364 -1.029 18.360 1.00 96.44 234 ARG A N 1
ATOM 1790 C CA . ARG A 1 234 ? 0.431 -1.328 19.458 1.00 96.44 234 ARG A CA 1
ATOM 1791 C C . ARG A 1 234 ? -0.319 -0.090 19.941 1.00 96.44 234 ARG A C 1
ATOM 1793 O O . ARG A 1 234 ? -1.499 -0.189 20.272 1.00 96.44 234 ARG A O 1
ATOM 1800 N N . ARG A 1 235 ? 0.332 1.078 19.999 1.00 95.94 235 ARG A N 1
ATOM 1801 C CA . ARG A 1 235 ? -0.349 2.338 20.343 1.00 95.94 235 ARG A CA 1
ATOM 1802 C C . ARG A 1 235 ? -1.366 2.722 19.272 1.00 95.94 235 ARG A C 1
ATOM 1804 O O . ARG A 1 235 ? -2.526 2.938 19.616 1.00 95.94 235 ARG A O 1
ATOM 1811 N N . ILE A 1 236 ? -0.958 2.738 18.003 1.00 96.88 236 ILE A N 1
ATOM 1812 C CA . ILE A 1 236 ? -1.824 3.154 16.894 1.00 96.88 236 ILE A CA 1
ATOM 1813 C C . ILE A 1 236 ? -3.014 2.200 16.745 1.00 96.88 236 ILE A C 1
ATOM 1815 O O . ILE A 1 236 ? -4.150 2.655 16.656 1.00 96.88 236 ILE A O 1
ATOM 1819 N N . ARG A 1 237 ? -2.812 0.875 16.778 1.00 95.81 237 ARG A N 1
ATOM 1820 C CA . ARG A 1 237 ? -3.918 -0.081 16.580 1.00 95.81 237 ARG A CA 1
ATOM 1821 C C . ARG A 1 237 ? -5.016 0.040 17.642 1.00 95.81 237 ARG A C 1
ATOM 1823 O O . ARG A 1 237 ? -6.184 -0.130 17.312 1.00 95.81 237 ARG A O 1
ATOM 1830 N N . ARG A 1 238 ? -4.667 0.375 18.893 1.00 94.50 238 ARG A N 1
ATOM 1831 C CA . ARG A 1 238 ? -5.654 0.622 19.962 1.00 94.50 238 ARG A CA 1
ATOM 1832 C C . ARG A 1 238 ? -6.489 1.870 19.690 1.00 94.50 238 ARG A C 1
ATOM 1834 O O . ARG A 1 238 ? -7.692 1.857 19.933 1.00 94.50 238 ARG A O 1
ATOM 1841 N N . ASP A 1 239 ? -5.863 2.919 19.165 1.00 94.75 239 ASP A N 1
ATOM 1842 C CA . ASP A 1 239 ? -6.559 4.134 18.749 1.00 94.75 239 ASP A CA 1
ATOM 1843 C C . ASP A 1 239 ? -7.487 3.866 17.545 1.00 94.75 239 ASP A C 1
ATOM 1845 O O . ASP A 1 239 ? -8.677 4.178 17.603 1.00 94.75 239 ASP A O 1
ATOM 1849 N N . LEU A 1 240 ? -7.004 3.165 16.512 1.00 96.62 240 LEU A N 1
ATOM 1850 C CA . LEU A 1 240 ? -7.809 2.740 15.354 1.00 96.62 240 LEU A CA 1
ATOM 1851 C C . LEU A 1 240 ? -9.010 1.870 15.742 1.00 96.62 240 LEU A C 1
ATOM 1853 O O . LEU A 1 240 ? -10.110 2.053 15.215 1.00 96.62 240 LEU A O 1
ATOM 1857 N N . ALA A 1 241 ? -8.820 0.945 16.686 1.00 94.88 241 ALA A N 1
ATOM 1858 C CA . ALA A 1 241 ? -9.870 0.040 17.136 1.00 94.88 241 ALA A CA 1
ATOM 1859 C C . ALA A 1 241 ? -11.083 0.787 17.716 1.00 94.88 241 ALA A C 1
ATOM 1861 O O . ALA A 1 241 ? -12.213 0.333 17.542 1.00 94.88 241 ALA A O 1
ATOM 1862 N N . SER A 1 242 ? -10.875 1.960 18.331 1.00 94.38 242 SER A N 1
ATOM 1863 C CA . SER A 1 242 ? -11.964 2.809 18.841 1.00 94.38 242 SER A CA 1
ATOM 1864 C C . SER A 1 242 ? -12.891 3.359 17.744 1.00 94.38 242 SER A C 1
ATOM 1866 O O . SER A 1 242 ? -14.004 3.788 18.041 1.00 94.38 242 SER A O 1
ATOM 1868 N N . ARG A 1 243 ? -12.449 3.321 16.479 1.00 95.62 243 ARG A N 1
ATOM 1869 C CA . ARG A 1 243 ? -13.165 3.810 15.290 1.00 95.62 243 ARG A CA 1
ATOM 1870 C C . ARG A 1 243 ? -13.494 2.701 14.288 1.00 95.62 243 ARG A C 1
ATOM 1872 O O . ARG A 1 243 ? -13.774 2.993 13.130 1.00 95.62 243 ARG A O 1
ATOM 1879 N N . GLU A 1 244 ? -13.423 1.436 14.708 1.00 96.12 244 GLU A N 1
ATOM 1880 C CA . GLU A 1 244 ? -13.646 0.263 13.843 1.00 96.12 244 GLU A CA 1
ATOM 1881 C C . GLU A 1 244 ? -12.721 0.210 12.606 1.00 96.12 244 GLU A C 1
ATOM 1883 O O . GLU A 1 244 ? -13.072 -0.335 11.550 1.00 96.12 244 GLU A O 1
ATOM 1888 N N . GLN A 1 245 ? -11.527 0.790 12.735 1.00 97.69 245 GLN A N 1
ATOM 1889 C CA . GLN A 1 245 ? -10.460 0.742 11.739 1.00 97.69 245 GLN A CA 1
ATOM 1890 C C . GLN A 1 245 ? -9.488 -0.395 12.074 1.00 97.69 245 GLN A C 1
ATOM 1892 O O . GLN A 1 245 ? -9.329 -0.772 13.237 1.00 97.69 245 GLN A O 1
ATOM 1897 N N . ILE A 1 246 ? -8.816 -0.937 11.057 1.00 97.56 246 ILE A N 1
ATOM 1898 C CA . ILE A 1 246 ? -7.862 -2.039 11.225 1.00 97.56 246 ILE A CA 1
ATOM 1899 C C . ILE A 1 246 ? -6.410 -1.580 11.071 1.00 97.56 246 ILE A C 1
ATOM 1901 O O . ILE A 1 246 ? -6.094 -0.704 10.267 1.00 97.56 246 ILE A O 1
ATOM 1905 N N . MET A 1 247 ? -5.510 -2.223 11.812 1.00 98.00 247 MET A N 1
ATOM 1906 C CA . MET A 1 247 ? -4.067 -2.112 11.608 1.00 98.00 247 MET A CA 1
ATOM 1907 C C . MET A 1 247 ? -3.588 -3.254 10.715 1.00 98.00 247 MET A C 1
ATOM 1909 O O . MET A 1 247 ? -3.841 -4.414 11.028 1.00 98.00 247 MET A O 1
ATOM 1913 N N . LEU A 1 248 ? -2.873 -2.940 9.639 1.00 98.25 248 LEU A N 1
ATOM 1914 C CA . LEU A 1 248 ? -2.099 -3.889 8.844 1.00 98.25 248 LEU A CA 1
ATOM 1915 C C . LEU A 1 248 ? -0.632 -3.759 9.265 1.00 98.25 248 LEU A C 1
ATOM 1917 O O . LEU A 1 248 ? 0.006 -2.743 8.992 1.00 98.25 248 LEU A O 1
ATOM 1921 N N . THR A 1 249 ? -0.084 -4.774 9.926 1.00 97.88 249 THR A N 1
ATOM 1922 C CA . THR A 1 249 ? 1.344 -4.765 10.240 1.00 97.88 249 THR A CA 1
ATOM 1923 C C . THR A 1 249 ? 2.147 -4.876 8.950 1.00 97.88 249 THR A C 1
ATOM 1925 O O . THR A 1 249 ? 1.871 -5.734 8.104 1.00 97.88 249 THR A O 1
ATOM 1928 N N . GLY A 1 250 ? 3.110 -3.973 8.799 1.00 96.88 250 GLY A N 1
ATOM 1929 C CA . GLY A 1 250 ? 4.182 -4.022 7.813 1.00 96.88 250 GLY A CA 1
ATOM 1930 C C . GLY A 1 250 ? 5.545 -4.220 8.480 1.00 96.88 250 GLY A C 1
ATOM 1931 O O . GLY A 1 250 ? 6.555 -3.858 7.881 1.00 96.88 250 GLY A O 1
ATOM 1932 N N . ASP A 1 251 ? 5.564 -4.713 9.725 1.00 95.94 251 ASP A N 1
ATOM 1933 C CA . ASP A 1 251 ? 6.765 -5.009 10.503 1.00 95.94 251 ASP A CA 1
ATOM 1934 C C . ASP A 1 251 ? 7.207 -6.464 10.282 1.00 95.94 251 ASP A C 1
ATOM 1936 O O . ASP A 1 251 ? 6.731 -7.396 10.936 1.00 95.94 251 ASP A O 1
ATOM 1940 N N . ASP A 1 252 ? 8.148 -6.662 9.359 1.00 91.25 252 ASP A N 1
ATOM 1941 C CA . ASP A 1 252 ? 8.673 -7.990 9.027 1.00 91.25 252 ASP A CA 1
ATOM 1942 C C . ASP A 1 252 ? 9.509 -8.632 10.163 1.00 91.25 252 ASP A C 1
ATOM 1944 O O . ASP A 1 252 ? 9.794 -9.829 10.098 1.00 91.25 252 ASP A O 1
ATOM 1948 N N . PHE A 1 253 ? 9.869 -7.894 11.226 1.00 90.19 253 PHE A N 1
ATOM 1949 C CA . PHE A 1 253 ? 10.603 -8.428 12.383 1.00 90.19 253 PHE A CA 1
ATOM 1950 C C . PHE A 1 253 ? 9.675 -8.953 13.481 1.00 90.19 253 PHE A C 1
ATOM 1952 O O . PHE A 1 253 ? 9.965 -9.980 14.099 1.00 90.19 253 PHE A O 1
ATOM 1959 N N . HIS A 1 254 ? 8.564 -8.260 13.736 1.00 92.62 254 HIS A N 1
ATOM 1960 C CA . HIS A 1 254 ? 7.716 -8.506 14.906 1.00 92.62 254 HIS A CA 1
ATOM 1961 C C . HIS A 1 254 ? 6.317 -9.041 14.573 1.00 92.62 254 HIS A C 1
ATOM 1963 O O . HIS A 1 254 ? 5.538 -9.286 15.505 1.00 92.62 254 HIS A O 1
ATOM 1969 N N . PHE A 1 255 ? 5.995 -9.255 13.288 1.00 92.62 255 PHE A N 1
ATOM 1970 C CA . PHE A 1 255 ? 4.643 -9.591 12.822 1.00 92.62 255 PHE A CA 1
ATOM 1971 C C . PHE A 1 255 ? 3.960 -10.721 13.596 1.00 92.62 255 PHE A C 1
ATOM 1973 O O . PHE A 1 255 ? 2.771 -10.611 13.879 1.00 92.62 255 PHE A O 1
ATOM 1980 N N . GLY A 1 256 ? 4.684 -11.781 13.984 1.00 90.69 256 GLY A N 1
ATOM 1981 C CA . GLY A 1 256 ? 4.113 -12.890 14.758 1.00 90.69 256 GLY A CA 1
ATOM 1982 C C . GLY A 1 256 ? 3.430 -12.392 16.035 1.00 90.69 256 GLY A C 1
ATOM 1983 O O . GLY A 1 256 ? 2.228 -12.567 16.205 1.00 90.69 256 GLY A O 1
ATOM 1984 N N . SER A 1 257 ? 4.167 -11.641 16.859 1.00 91.94 257 SER A N 1
ATOM 1985 C CA . SER A 1 257 ? 3.657 -11.060 18.111 1.00 91.94 257 SER A CA 1
ATOM 1986 C C . SER A 1 257 ? 2.614 -9.954 17.915 1.00 91.94 257 SER A C 1
ATOM 1988 O O . SER A 1 257 ? 1.860 -9.640 18.832 1.00 91.94 257 SER A O 1
ATOM 1990 N N . LEU A 1 258 ? 2.601 -9.302 16.751 1.00 94.38 258 LEU A N 1
ATOM 1991 C CA . LEU A 1 258 ? 1.650 -8.234 16.438 1.00 94.38 258 LEU A CA 1
ATOM 1992 C C . LEU A 1 258 ? 0.314 -8.811 15.951 1.00 94.38 258 LEU A C 1
ATOM 1994 O O . LEU A 1 258 ? -0.748 -8.271 16.264 1.00 94.38 258 LEU A O 1
ATOM 1998 N N . MET A 1 259 ? 0.354 -9.935 15.235 1.00 92.25 259 MET A N 1
ATOM 1999 C CA . MET A 1 259 ? -0.826 -10.650 14.745 1.00 92.25 259 MET A CA 1
ATOM 2000 C C . MET A 1 259 ? -1.452 -11.568 15.810 1.00 92.25 259 MET A C 1
ATOM 2002 O O . MET A 1 259 ? -2.675 -11.781 15.802 1.00 92.25 259 MET A O 1
ATOM 2006 N N . GLU A 1 260 ? -0.633 -12.090 16.730 1.00 85.56 260 GLU A N 1
ATOM 2007 C CA . GLU A 1 260 ? -1.048 -12.767 17.962 1.00 85.56 260 GLU A CA 1
ATOM 2008 C C . GLU A 1 260 ? -1.673 -11.739 18.921 1.00 85.56 260 GLU A C 1
ATOM 2010 O O . GLU A 1 260 ? -0.990 -10.974 19.594 1.00 85.56 260 GLU A O 1
ATOM 2015 N N . GLY A 1 261 ? -3.004 -11.670 18.943 1.00 81.88 261 GLY A N 1
ATOM 2016 C CA . GLY A 1 261 ? -3.747 -10.695 19.740 1.00 81.88 261 GLY A CA 1
ATOM 2017 C C . GLY A 1 261 ? -5.241 -10.999 19.791 1.00 81.88 261 GLY A C 1
ATOM 2018 O O . GLY A 1 261 ? -5.750 -11.840 19.037 1.00 81.88 261 GLY A O 1
ATOM 2019 N N . GLU A 1 262 ? -5.955 -10.310 20.677 1.00 83.12 262 GLU A N 1
ATOM 2020 C CA . GLU A 1 262 ? -7.371 -10.564 20.948 1.00 83.12 262 GLU A CA 1
ATOM 2021 C C . GLU A 1 262 ? -8.284 -9.619 20.164 1.00 83.12 262 GLU A C 1
ATOM 2023 O O . GLU A 1 262 ? -8.108 -8.399 20.154 1.00 83.12 262 GLU A O 1
ATOM 2028 N N . ALA A 1 263 ? -9.286 -10.202 19.501 1.00 88.38 263 ALA A N 1
ATOM 2029 C CA . ALA A 1 263 ? -10.350 -9.444 18.857 1.00 88.38 263 ALA A CA 1
ATOM 2030 C C . ALA A 1 263 ? -11.391 -9.044 19.905 1.00 88.38 263 ALA A C 1
ATOM 2032 O O . ALA A 1 263 ? -11.913 -9.899 20.614 1.00 88.38 263 ALA A O 1
ATOM 2033 N N . THR A 1 264 ? -11.724 -7.759 19.963 1.00 88.50 264 THR A N 1
ATOM 2034 C CA . THR A 1 264 ? -12.809 -7.219 20.791 1.00 88.50 264 THR A CA 1
ATOM 2035 C C . THR A 1 264 ? -14.099 -7.031 19.991 1.00 88.50 264 THR A C 1
ATOM 2037 O O . THR A 1 264 ? -15.166 -6.851 20.573 1.00 88.50 264 THR A O 1
ATOM 2040 N N . GLY A 1 265 ? -14.021 -7.107 18.659 1.00 89.75 265 GLY A N 1
ATOM 2041 C CA . GLY A 1 265 ? -15.162 -6.989 17.763 1.00 89.75 265 GLY A CA 1
ATOM 2042 C C . GLY A 1 265 ? -14.857 -7.440 16.336 1.00 89.75 265 GLY A C 1
ATOM 2043 O O . GLY A 1 265 ? -13.811 -8.016 16.026 1.00 89.75 265 GLY A O 1
ATOM 2044 N N . THR A 1 266 ? -15.807 -7.200 15.441 1.00 91.88 266 THR A N 1
ATOM 2045 C CA . THR A 1 266 ? -15.673 -7.431 13.999 1.00 91.88 266 THR A CA 1
ATOM 2046 C C . THR A 1 266 ? -16.311 -6.260 13.271 1.00 91.88 266 THR A C 1
ATOM 2048 O O . THR A 1 266 ? -17.386 -5.815 13.658 1.00 91.88 266 THR A O 1
ATOM 2051 N N . THR A 1 267 ? -15.663 -5.786 12.214 1.00 93.88 267 THR A N 1
ATOM 2052 C CA . THR A 1 267 ? -16.198 -4.763 11.315 1.00 93.88 267 THR A CA 1
ATOM 2053 C C . THR A 1 267 ? -16.315 -5.309 9.894 1.00 93.88 267 THR A C 1
ATOM 2055 O O . THR A 1 267 ? -15.679 -6.308 9.549 1.00 93.88 267 THR A O 1
ATOM 2058 N N . MET A 1 268 ? -17.125 -4.654 9.064 1.00 93.88 268 MET A N 1
ATOM 2059 C CA . MET A 1 268 ? -17.292 -4.986 7.650 1.00 93.88 268 MET A CA 1
ATOM 2060 C C . MET A 1 268 ? -16.613 -3.927 6.784 1.00 93.88 268 MET A C 1
ATOM 2062 O O . MET A 1 268 ? -16.927 -2.742 6.890 1.00 93.88 268 MET A O 1
ATOM 2066 N N . ILE A 1 269 ? -15.708 -4.351 5.907 1.00 94.75 269 ILE A N 1
ATOM 2067 C CA . ILE A 1 269 ? -15.018 -3.507 4.928 1.00 94.75 269 ILE A CA 1
ATOM 2068 C C . ILE A 1 269 ? -15.358 -4.060 3.547 1.00 94.75 269 ILE A C 1
ATOM 2070 O O . ILE A 1 269 ? -14.927 -5.159 3.214 1.00 94.75 269 ILE A O 1
ATOM 2074 N N . ASP A 1 270 ? -16.159 -3.328 2.766 1.00 93.56 270 ASP A N 1
ATOM 2075 C CA . ASP A 1 270 ? -16.529 -3.713 1.388 1.00 93.56 270 ASP A CA 1
ATOM 2076 C C . ASP A 1 270 ? -17.050 -5.166 1.295 1.00 93.56 270 ASP A C 1
ATOM 2078 O O . ASP A 1 270 ? -16.586 -5.981 0.501 1.00 93.56 270 ASP A O 1
ATOM 2082 N N . GLY A 1 271 ? -17.953 -5.533 2.215 1.00 90.38 271 GLY A N 1
ATOM 2083 C CA . GLY A 1 271 ? -18.532 -6.880 2.311 1.00 90.38 271 GLY A CA 1
ATOM 2084 C C . GLY A 1 271 ? -17.646 -7.943 2.975 1.00 90.38 271 GLY A C 1
ATOM 2085 O O . GLY A 1 271 ? -18.103 -9.069 3.159 1.00 90.38 271 GLY A O 1
ATOM 2086 N N . ARG A 1 272 ? -16.417 -7.611 3.392 1.00 89.62 272 ARG A N 1
ATOM 2087 C CA . ARG A 1 272 ? -15.487 -8.539 4.057 1.00 89.62 272 ARG A CA 1
ATOM 2088 C C . ARG A 1 272 ? -15.424 -8.285 5.560 1.00 89.62 272 ARG A C 1
ATOM 2090 O O . ARG A 1 272 ? -15.249 -7.146 5.988 1.00 89.62 272 ARG A O 1
ATOM 2097 N N . ALA A 1 273 ? -15.530 -9.344 6.356 1.00 91.19 273 ALA A N 1
ATOM 2098 C CA . ALA A 1 273 ? -15.366 -9.259 7.803 1.00 91.19 273 ALA A CA 1
ATOM 2099 C C . ALA A 1 273 ? -13.883 -9.105 8.180 1.00 91.19 273 ALA A C 1
ATOM 2101 O O . ALA A 1 273 ? -13.023 -9.814 7.657 1.00 91.19 273 ALA A O 1
ATOM 2102 N N . ALA A 1 274 ? -13.591 -8.215 9.123 1.00 92.62 274 ALA A N 1
ATOM 2103 C CA . ALA A 1 274 ? -12.264 -8.037 9.698 1.00 92.62 274 ALA A CA 1
ATOM 2104 C C . ALA A 1 274 ? -12.364 -7.916 11.221 1.00 92.62 274 ALA A C 1
ATOM 2106 O O . ALA A 1 274 ? -13.234 -7.213 11.739 1.00 92.62 274 ALA A O 1
ATOM 2107 N N . ALA A 1 275 ? -11.493 -8.617 11.946 1.00 92.31 275 ALA A N 1
ATOM 2108 C CA . ALA A 1 275 ? -11.402 -8.455 13.389 1.00 92.31 275 ALA A CA 1
ATOM 2109 C C . ALA A 1 275 ? -10.970 -7.029 13.759 1.00 92.31 275 ALA A C 1
ATOM 2111 O O . ALA A 1 275 ? -10.112 -6.438 13.116 1.00 92.31 275 ALA A O 1
ATOM 2112 N N . VAL A 1 276 ? -11.522 -6.508 14.846 1.00 92.25 276 VAL A N 1
ATOM 2113 C CA . VAL A 1 276 ? -11.071 -5.258 15.467 1.00 92.25 276 VAL A CA 1
ATOM 2114 C C . VAL A 1 276 ? -10.678 -5.589 16.902 1.00 92.25 276 VAL A C 1
ATOM 2116 O O . VAL A 1 276 ? -11.337 -6.413 17.536 1.00 92.25 276 VAL A O 1
ATOM 2119 N N . GLY A 1 277 ? -9.589 -5.014 17.405 1.00 90.38 277 GLY A N 1
ATOM 2120 C CA . GLY A 1 277 ? -9.108 -5.272 18.761 1.00 90.38 277 GLY A CA 1
ATOM 2121 C C . GLY A 1 277 ? -7.625 -4.975 18.929 1.00 90.38 277 GLY A C 1
ATOM 2122 O O . GLY A 1 277 ? -7.031 -4.255 18.129 1.00 90.38 277 GLY A O 1
ATOM 2123 N N . ASP A 1 278 ? -7.020 -5.555 19.964 1.00 91.69 278 ASP A N 1
ATOM 2124 C CA . ASP A 1 278 ? -5.588 -5.414 20.237 1.00 91.69 278 ASP A CA 1
ATOM 2125 C C . ASP A 1 278 ? -4.785 -6.450 19.438 1.00 91.69 278 ASP A C 1
ATOM 2127 O O . ASP A 1 278 ? -4.122 -7.335 19.977 1.00 91.69 278 ASP A O 1
ATOM 2131 N N . LEU A 1 279 ? -4.901 -6.361 18.114 1.00 93.56 279 LEU A N 1
ATOM 2132 C CA . LEU A 1 279 ? -4.276 -7.255 17.147 1.00 93.56 279 LEU A CA 1
ATOM 2133 C C . LEU A 1 279 ? -4.040 -6.527 15.826 1.00 93.56 279 LEU A C 1
ATOM 2135 O O . LEU A 1 279 ? -4.747 -5.572 15.499 1.00 93.56 279 LEU A O 1
ATOM 2139 N N . SER A 1 280 ? -3.099 -7.034 15.042 1.00 96.19 280 SER A N 1
ATOM 2140 C CA . SER A 1 280 ? -2.853 -6.556 13.686 1.00 96.19 280 SER A CA 1
ATOM 2141 C C . SER A 1 280 ? -3.250 -7.609 12.648 1.00 96.19 280 SER A C 1
ATOM 2143 O O . SER A 1 280 ? -3.105 -8.820 12.835 1.00 96.19 280 SER A O 1
ATOM 2145 N N . HIS A 1 281 ? -3.774 -7.132 11.529 1.00 96.44 281 HIS A N 1
ATOM 2146 C CA . HIS A 1 281 ? -3.855 -7.853 10.264 1.00 96.44 281 HIS A CA 1
ATOM 2147 C C . HIS A 1 281 ? -2.489 -7.849 9.570 1.00 96.44 281 HIS A C 1
ATOM 2149 O O . HIS A 1 281 ? -1.600 -7.115 9.984 1.00 96.44 281 HIS A O 1
ATOM 2155 N N . GLY A 1 282 ? -2.299 -8.650 8.520 1.00 95.94 282 GLY A N 1
ATOM 2156 C CA . GLY A 1 282 ? -1.010 -8.722 7.817 1.00 95.94 282 GLY A CA 1
ATOM 2157 C C . GLY A 1 282 ? -1.029 -8.016 6.464 1.00 95.94 282 GLY A C 1
ATOM 2158 O O . GLY A 1 282 ? -1.923 -8.281 5.663 1.00 95.94 282 GLY A O 1
ATOM 2159 N N . LEU A 1 283 ? -0.028 -7.182 6.182 1.00 97.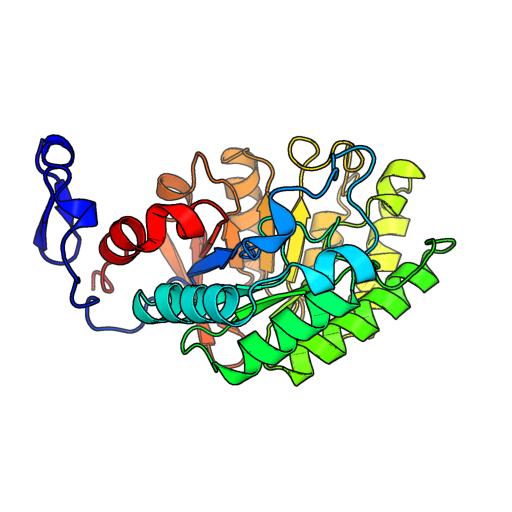69 283 LEU A N 1
ATOM 2160 C CA . LEU A 1 283 ? 0.352 -6.773 4.826 1.00 97.69 283 LEU A CA 1
ATOM 2161 C C . LEU A 1 283 ? 1.881 -6.700 4.766 1.00 97.69 283 LEU A C 1
ATOM 2163 O O . LEU A 1 283 ? 2.474 -5.664 5.062 1.00 97.69 283 LEU A O 1
ATOM 2167 N N . LEU A 1 284 ? 2.522 -7.813 4.413 1.00 95.94 284 LEU A N 1
ATOM 2168 C CA . LEU A 1 284 ? 3.955 -8.005 4.648 1.00 95.94 284 LEU A CA 1
ATOM 2169 C C . LEU A 1 284 ? 4.702 -8.432 3.391 1.00 95.94 284 LEU A C 1
ATOM 2171 O O . LEU A 1 284 ? 4.189 -9.222 2.594 1.00 95.94 284 LEU A O 1
ATOM 2175 N N . GLY A 1 285 ? 5.931 -7.932 3.259 1.00 93.25 285 GLY A N 1
ATOM 2176 C CA . GLY A 1 285 ? 6.862 -8.366 2.223 1.00 93.25 285 GLY A CA 1
ATOM 2177 C C . GLY A 1 285 ? 7.415 -9.753 2.524 1.00 93.25 285 GLY A C 1
ATOM 2178 O O . GLY A 1 285 ? 7.542 -10.565 1.618 1.00 93.25 285 GLY A O 1
ATOM 2179 N N . VAL A 1 286 ? 7.658 -10.092 3.797 1.00 93.00 286 VAL A N 1
ATOM 2180 C CA . VAL A 1 286 ? 8.214 -11.406 4.154 1.00 93.00 286 VAL A CA 1
ATOM 2181 C C . VAL A 1 286 ? 7.320 -12.565 3.700 1.00 93.00 286 VAL A C 1
ATOM 2183 O O . VAL A 1 286 ? 7.841 -13.607 3.306 1.00 93.00 286 VAL A O 1
ATOM 2186 N N . PHE A 1 287 ? 5.991 -12.389 3.663 1.00 93.81 287 PHE A N 1
ATOM 2187 C CA . PHE A 1 287 ? 5.053 -13.422 3.194 1.00 93.81 287 PHE A CA 1
ATOM 2188 C C . PHE A 1 287 ? 5.216 -13.801 1.723 1.00 93.81 287 PHE A C 1
ATOM 2190 O O . PHE A 1 287 ? 4.802 -14.896 1.355 1.00 93.81 287 PHE A O 1
ATOM 2197 N N . ASP A 1 288 ? 5.867 -12.962 0.921 1.00 89.81 288 ASP A N 1
ATOM 2198 C CA . ASP A 1 288 ? 6.370 -13.335 -0.399 1.00 89.81 288 ASP A CA 1
ATOM 2199 C C . ASP A 1 288 ? 7.341 -14.528 -0.291 1.00 89.81 288 ASP A C 1
ATOM 2201 O O . ASP A 1 288 ? 7.104 -15.605 -0.838 1.00 89.81 288 ASP A O 1
ATOM 2205 N N . GLY A 1 289 ? 8.385 -14.388 0.531 1.00 88.31 289 GLY A N 1
ATOM 2206 C CA . GLY A 1 289 ? 9.432 -15.399 0.690 1.00 88.31 289 GLY A CA 1
ATOM 2207 C C . GLY A 1 289 ? 9.054 -16.589 1.578 1.00 88.31 289 GLY A C 1
ATOM 2208 O O . GLY A 1 289 ? 9.672 -17.649 1.474 1.00 88.31 289 GLY A O 1
ATOM 2209 N N . ILE A 1 290 ? 8.055 -16.440 2.457 1.00 88.00 290 ILE A N 1
ATOM 2210 C CA . ILE A 1 290 ? 7.678 -17.461 3.453 1.00 88.00 290 ILE A CA 1
ATOM 2211 C C . ILE A 1 290 ? 6.233 -17.964 3.310 1.00 88.00 290 ILE A C 1
ATOM 2213 O O . ILE A 1 290 ? 5.675 -18.500 4.270 1.00 88.00 290 ILE A O 1
ATOM 2217 N N . ALA A 1 291 ? 5.622 -17.818 2.129 1.00 86.62 291 ALA A N 1
ATOM 2218 C CA . ALA A 1 291 ? 4.207 -18.121 1.885 1.00 86.62 291 ALA A CA 1
ATOM 2219 C C . ALA A 1 291 ? 3.757 -19.482 2.449 1.00 86.62 291 ALA A C 1
ATOM 2221 O O . ALA A 1 291 ? 2.760 -19.561 3.166 1.00 86.62 291 ALA A O 1
ATOM 2222 N N . VAL A 1 292 ? 4.518 -20.551 2.186 1.00 84.31 292 VAL A N 1
ATOM 2223 C CA . VAL A 1 292 ? 4.186 -21.913 2.640 1.00 84.31 292 VAL A CA 1
ATOM 2224 C C . VAL A 1 292 ? 4.166 -22.023 4.177 1.00 84.31 292 VAL A C 1
ATOM 2226 O O . VAL A 1 292 ? 3.118 -22.379 4.722 1.00 84.31 292 VAL A O 1
ATOM 2229 N N . PRO A 1 293 ? 5.259 -21.719 4.913 1.00 82.44 293 PRO A N 1
ATOM 2230 C CA . PRO A 1 293 ? 5.230 -21.726 6.376 1.00 82.44 293 PRO A CA 1
ATOM 2231 C C . PRO A 1 293 ? 4.178 -20.786 6.977 1.00 82.44 293 PRO A C 1
ATOM 2233 O O . PRO A 1 293 ? 3.483 -21.178 7.915 1.00 82.44 293 PRO A O 1
ATOM 2236 N N . ALA A 1 294 ? 4.021 -19.575 6.435 1.00 84.69 294 ALA A N 1
ATOM 2237 C CA . ALA A 1 294 ? 3.071 -18.596 6.958 1.00 84.69 294 ALA A CA 1
ATOM 2238 C C . ALA A 1 294 ? 1.611 -19.044 6.785 1.00 84.69 294 ALA A C 1
ATOM 2240 O O . ALA A 1 294 ? 0.810 -18.887 7.706 1.00 84.69 294 ALA A O 1
ATOM 2241 N N . ALA A 1 295 ? 1.265 -19.671 5.658 1.00 81.19 295 ALA A N 1
ATOM 2242 C CA . ALA A 1 295 ? -0.079 -20.196 5.421 1.00 81.19 295 ALA A CA 1
ATOM 2243 C C . ALA A 1 295 ? -0.490 -21.258 6.447 1.00 81.19 295 ALA A C 1
ATOM 2245 O O . ALA A 1 295 ? -1.636 -21.280 6.886 1.00 81.19 295 ALA A O 1
ATOM 2246 N N . ARG A 1 296 ? 0.448 -22.103 6.887 1.00 75.62 296 ARG A N 1
ATOM 2247 C CA . ARG A 1 296 ? 0.180 -23.133 7.904 1.00 75.62 296 ARG A CA 1
ATOM 2248 C C . ARG A 1 296 ? -0.022 -22.574 9.306 1.00 75.62 296 ARG A C 1
ATOM 2250 O O . ARG A 1 296 ? -0.747 -23.160 10.104 1.00 75.62 296 ARG A O 1
ATOM 2257 N N . ALA A 1 297 ? 0.625 -21.454 9.618 1.00 74.81 297 ALA A N 1
ATOM 2258 C CA . ALA A 1 297 ? 0.458 -20.784 10.903 1.00 74.81 297 ALA A CA 1
ATOM 2259 C C . ALA A 1 297 ? -0.922 -20.115 11.040 1.00 74.81 297 ALA A C 1
ATOM 2261 O O . ALA A 1 297 ? -1.373 -19.846 12.155 1.00 74.81 297 ALA A O 1
ATOM 2262 N N . ARG A 1 298 ? -1.626 -19.873 9.924 1.00 66.69 298 ARG A N 1
ATOM 2263 C CA . ARG A 1 298 ? -2.993 -19.344 9.929 1.00 66.69 298 ARG A CA 1
ATOM 2264 C C . ARG A 1 298 ? -3.961 -20.444 10.349 1.00 66.69 298 ARG A C 1
ATOM 2266 O O . ARG A 1 298 ? -4.458 -21.203 9.529 1.00 66.69 298 ARG A O 1
ATOM 2273 N N . GLY A 1 299 ? -4.201 -20.542 11.649 1.00 53.84 299 GLY A N 1
ATOM 2274 C CA . GLY A 1 299 ? -5.181 -21.469 12.201 1.00 53.84 299 GLY A CA 1
ATOM 2275 C C . GLY A 1 299 ? -6.633 -21.081 11.920 1.00 53.84 299 GLY A C 1
ATOM 2276 O O . GLY A 1 299 ? -6.917 -19.904 11.683 1.00 53.84 299 GLY A O 1
ATOM 2277 N N . PRO A 1 300 ? -7.572 -22.041 12.011 1.00 46.25 300 PRO A N 1
ATOM 2278 C CA . PRO A 1 300 ? -8.992 -21.719 12.086 1.00 46.25 300 PRO A CA 1
ATOM 2279 C C . PRO A 1 300 ? -9.302 -20.981 13.402 1.00 46.25 300 PRO A C 1
ATOM 2281 O O . PRO A 1 300 ? -8.503 -21.010 14.345 1.00 46.25 300 PRO A O 1
ATOM 2284 N N . ARG A 1 301 ? -10.471 -20.318 13.481 1.00 41.41 301 ARG A N 1
ATOM 2285 C CA . ARG A 1 301 ? -10.996 -19.731 14.732 1.00 41.41 301 ARG A CA 1
ATOM 2286 C C . ARG A 1 301 ? -10.823 -20.741 15.872 1.00 41.41 301 ARG A C 1
ATOM 2288 O O . ARG A 1 301 ? -11.398 -21.825 15.810 1.00 41.41 301 ARG A O 1
ATOM 2295 N N . ARG A 1 302 ? -10.087 -20.379 16.927 1.00 36.12 302 ARG A N 1
ATOM 2296 C CA . ARG A 1 302 ? -10.316 -21.013 18.229 1.00 36.12 302 ARG A CA 1
ATOM 2297 C C . ARG A 1 302 ? -11.683 -20.509 18.691 1.00 36.12 302 ARG A C 1
ATOM 2299 O O . ARG A 1 302 ? -11.858 -19.297 18.813 1.00 36.12 302 ARG A O 1
ATOM 2306 N N . GLY A 1 303 ? -12.651 -21.424 18.745 1.00 32.62 303 GLY A N 1
ATOM 2307 C CA . GLY A 1 303 ? -13.990 -21.164 19.275 1.00 32.62 303 GLY A CA 1
ATOM 2308 C C . GLY A 1 303 ? -13.966 -20.871 20.764 1.00 32.62 303 GLY A C 1
ATOM 2309 O O . GLY A 1 303 ? -12.957 -21.230 21.415 1.00 32.62 303 GLY A O 1
#

pLDDT: mean 90.34, std 13.65, range [32.62, 98.88]